Protein AF-A0A961Z8U8-F1 (afdb_monomer)

Structure (mmCIF, N/CA/C/O backbone):
data_AF-A0A961Z8U8-F1
#
_entry.id   AF-A0A961Z8U8-F1
#
loop_
_atom_site.group_PDB
_atom_site.id
_atom_site.type_symbol
_atom_site.label_atom_id
_atom_site.label_alt_id
_atom_site.label_comp_id
_atom_site.label_asym_id
_atom_site.label_entity_id
_atom_site.label_seq_id
_atom_site.pdbx_PDB_ins_code
_atom_site.Cartn_x
_atom_site.Cartn_y
_atom_site.Cartn_z
_atom_site.occupancy
_atom_site.B_iso_or_equiv
_atom_site.auth_seq_id
_atom_site.auth_comp_id
_atom_site.auth_asym_id
_atom_site.auth_atom_id
_atom_site.pdbx_PDB_model_num
ATOM 1 N N . GLY A 1 1 ? 14.915 0.776 -46.693 1.00 49.41 1 GLY A N 1
ATOM 2 C CA . GLY A 1 1 ? 16.127 1.047 -47.461 1.00 49.41 1 GLY A CA 1
ATOM 3 C C . GLY A 1 1 ? 16.453 -0.151 -48.310 1.00 49.41 1 GLY A C 1
ATOM 4 O O . GLY A 1 1 ? 15.765 -1.169 -48.235 1.00 49.41 1 GLY A O 1
ATOM 5 N N . ASP A 1 2 ? 17.512 -0.024 -49.093 1.00 59.28 2 ASP A N 1
ATOM 6 C CA . ASP A 1 2 ? 18.423 -1.140 -49.321 1.00 59.28 2 ASP A CA 1
ATOM 7 C C . ASP A 1 2 ? 18.837 -1.761 -47.971 1.00 59.28 2 ASP A C 1
ATOM 9 O O . ASP A 1 2 ? 18.683 -1.175 -46.903 1.00 59.28 2 ASP A O 1
ATOM 13 N N . THR A 1 3 ? 19.252 -3.021 -47.973 1.00 67.00 3 THR A N 1
ATOM 14 C CA . THR A 1 3 ? 19.493 -3.800 -46.744 1.00 67.00 3 THR A CA 1
ATOM 15 C C . THR A 1 3 ? 20.799 -3.420 -46.032 1.00 67.00 3 THR A C 1
ATOM 17 O O . THR A 1 3 ? 21.372 -4.261 -45.342 1.00 67.00 3 THR A O 1
ATOM 20 N N . SER A 1 4 ? 21.332 -2.221 -46.274 1.00 77.81 4 SER A N 1
ATOM 21 C CA . SER A 1 4 ? 22.600 -1.749 -45.710 1.00 77.81 4 SER A CA 1
ATOM 22 C C . SER A 1 4 ? 22.447 -1.205 -44.286 1.00 77.81 4 SER A C 1
ATOM 24 O O . SER A 1 4 ? 23.427 -1.165 -43.543 1.00 77.81 4 SER A O 1
ATOM 26 N N . GLU A 1 5 ? 21.219 -0.856 -43.891 1.00 87.75 5 GLU A N 1
ATOM 27 C CA . GLU A 1 5 ? 20.864 -0.350 -42.567 1.00 87.75 5 GLU A CA 1
ATOM 28 C C . GLU A 1 5 ? 20.470 -1.491 -41.616 1.00 87.75 5 GLU A C 1
ATOM 30 O O . GLU A 1 5 ? 19.569 -2.281 -41.903 1.00 87.75 5 GLU A O 1
ATOM 35 N N . GLU A 1 6 ? 21.096 -1.542 -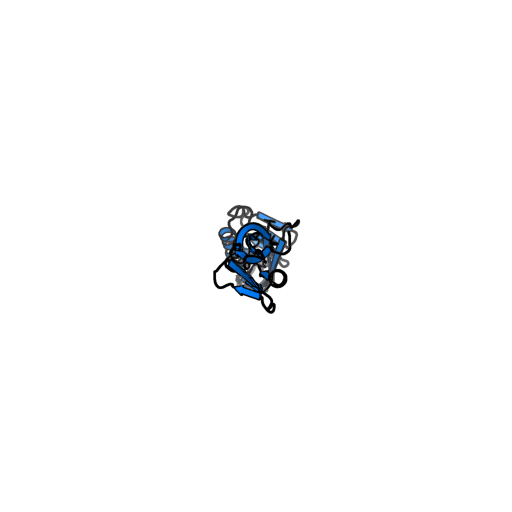40.443 1.00 91.00 6 GLU A N 1
ATOM 36 C CA . GLU A 1 6 ? 20.742 -2.482 -39.379 1.00 91.00 6 GLU A CA 1
ATOM 37 C C . GLU A 1 6 ? 20.742 -1.814 -38.000 1.00 91.00 6 GLU A C 1
ATOM 39 O O . GLU A 1 6 ? 21.597 -0.983 -37.669 1.00 91.00 6 GLU A O 1
ATOM 44 N N . ILE A 1 7 ? 19.797 -2.206 -37.144 1.00 94.75 7 ILE A N 1
ATOM 45 C CA . ILE A 1 7 ? 19.870 -1.868 -35.719 1.00 94.75 7 ILE A CA 1
ATOM 46 C C . ILE A 1 7 ? 21.024 -2.650 -35.088 1.00 94.75 7 ILE A C 1
ATOM 48 O O . ILE A 1 7 ? 21.071 -3.876 -35.164 1.00 94.75 7 ILE A O 1
ATOM 52 N N . THR A 1 8 ? 21.921 -1.940 -34.404 1.00 95.81 8 THR A N 1
ATOM 53 C CA . THR A 1 8 ? 23.092 -2.529 -33.726 1.00 95.81 8 THR A CA 1
ATOM 54 C C . THR A 1 8 ? 23.012 -2.438 -32.204 1.00 95.81 8 THR A C 1
ATOM 56 O O . THR A 1 8 ? 23.608 -3.256 -31.502 1.00 95.81 8 THR A O 1
ATOM 59 N N . GLN A 1 9 ? 22.249 -1.475 -31.676 1.00 97.81 9 GLN A N 1
ATOM 60 C CA . GLN A 1 9 ? 22.045 -1.297 -30.240 1.00 97.81 9 GLN A CA 1
ATOM 61 C C . GLN A 1 9 ? 20.672 -0.688 -29.948 1.00 97.81 9 GLN A C 1
ATOM 63 O O . GLN A 1 9 ? 20.218 0.212 -30.653 1.00 97.81 9 GLN A O 1
ATOM 68 N N . VAL A 1 10 ? 20.052 -1.130 -28.856 1.00 98.50 10 VAL A N 1
ATOM 69 C CA . VAL A 1 10 ? 18.935 -0.434 -28.212 1.00 98.50 10 VAL A CA 1
ATOM 70 C C . VAL A 1 10 ? 19.288 -0.199 -26.751 1.00 98.50 10 VAL A C 1
ATOM 72 O O . VAL A 1 10 ? 19.568 -1.141 -26.016 1.00 98.50 10 VAL A O 1
ATOM 75 N N . ARG A 1 11 ? 19.280 1.060 -26.323 1.00 98.38 11 ARG A N 1
ATOM 76 C CA . ARG A 1 11 ? 19.472 1.461 -24.931 1.00 98.38 11 ARG A CA 1
ATOM 77 C C . ARG A 1 11 ? 18.151 1.959 -24.360 1.00 98.38 11 ARG A C 1
ATOM 79 O O . ARG A 1 11 ? 17.545 2.869 -24.916 1.00 98.38 11 ARG A O 1
ATOM 86 N N . ILE A 1 12 ? 17.728 1.368 -23.252 1.00 98.31 12 ILE A N 1
ATOM 87 C CA . ILE A 1 12 ? 16.523 1.723 -22.506 1.00 98.31 12 ILE A CA 1
ATOM 88 C C . ILE A 1 12 ? 16.968 2.388 -21.207 1.00 98.31 12 ILE A C 1
ATOM 90 O O . ILE A 1 12 ? 17.790 1.827 -20.491 1.00 98.31 12 ILE A O 1
ATOM 94 N N . THR A 1 13 ? 16.453 3.573 -20.904 1.00 98.00 13 THR A N 1
ATOM 95 C CA . THR A 1 13 ? 16.767 4.358 -19.698 1.00 98.00 13 THR A CA 1
ATOM 96 C C . THR A 1 13 ? 15.492 4.755 -18.964 1.00 98.00 13 THR A C 1
ATOM 98 O O . THR A 1 13 ? 14.413 4.705 -19.547 1.00 98.00 13 THR A O 1
ATOM 101 N N . GLY A 1 14 ? 15.610 5.230 -17.723 1.00 96.56 14 GLY A N 1
ATOM 102 C CA . GLY A 1 14 ? 14.455 5.682 -16.934 1.00 96.56 14 GLY A CA 1
ATOM 103 C C . GLY A 1 14 ? 13.759 4.549 -16.182 1.00 96.56 14 GLY A C 1
ATOM 104 O O . GLY A 1 14 ? 12.615 4.696 -15.771 1.00 96.56 14 GLY A O 1
ATOM 105 N N . ILE A 1 15 ? 14.446 3.418 -15.998 1.00 96.81 15 ILE A N 1
ATOM 106 C CA . ILE A 1 15 ? 13.963 2.331 -15.145 1.00 96.81 15 ILE A CA 1
ATOM 107 C C . ILE A 1 15 ? 14.081 2.801 -13.686 1.00 96.81 15 ILE A C 1
ATOM 109 O O . ILE A 1 15 ? 15.184 3.176 -13.272 1.00 96.81 15 ILE A O 1
ATOM 113 N N . PRO A 1 16 ? 12.985 2.819 -12.908 1.00 95.19 16 PRO A N 1
ATOM 114 C CA . PRO A 1 16 ? 13.005 3.337 -11.548 1.00 95.19 16 PRO A CA 1
ATOM 115 C C . PRO A 1 16 ? 13.793 2.417 -10.611 1.00 95.19 16 PRO A C 1
ATOM 117 O O . PRO A 1 16 ? 13.887 1.205 -10.816 1.00 95.19 16 PRO A O 1
ATOM 120 N N . ALA A 1 17 ? 14.362 2.998 -9.555 1.00 93.69 17 ALA A N 1
ATOM 121 C CA . ALA A 1 17 ? 14.999 2.219 -8.500 1.00 93.69 17 ALA A CA 1
ATOM 122 C C . ALA A 1 17 ? 13.965 1.304 -7.819 1.00 93.69 17 ALA A C 1
ATOM 124 O O . ALA A 1 17 ? 12.827 1.708 -7.607 1.00 93.69 17 ALA A O 1
ATOM 125 N N . GLY A 1 18 ? 14.357 0.070 -7.492 1.00 91.88 18 GLY A N 1
ATOM 126 C CA . GLY A 1 18 ? 13.455 -0.930 -6.905 1.00 91.88 18 GLY A CA 1
ATOM 127 C C . GLY A 1 18 ? 12.621 -1.719 -7.921 1.00 91.88 18 GLY A C 1
ATOM 128 O O . GLY A 1 18 ? 12.108 -2.777 -7.563 1.00 91.88 18 GLY A O 1
ATOM 129 N N . ALA A 1 19 ? 12.542 -1.288 -9.187 1.00 94.75 19 ALA A N 1
ATOM 130 C CA . ALA A 1 19 ? 11.964 -2.122 -10.237 1.00 94.75 19 ALA A CA 1
ATOM 131 C C . ALA A 1 19 ? 12.845 -3.344 -10.511 1.00 94.75 19 ALA A C 1
ATOM 133 O O . ALA A 1 19 ? 14.075 -3.259 -10.554 1.00 94.75 19 ALA A O 1
ATOM 134 N N . THR A 1 20 ? 12.198 -4.481 -10.748 1.00 94.38 20 THR A N 1
ATOM 135 C CA . THR A 1 20 ? 12.887 -5.718 -11.121 1.00 94.38 20 THR A CA 1
ATOM 136 C C . THR A 1 20 ? 12.757 -5.938 -12.616 1.00 94.38 20 THR A C 1
ATOM 138 O O . THR A 1 20 ? 11.656 -5.954 -13.162 1.00 94.38 20 THR A O 1
ATOM 141 N N . ILE A 1 21 ? 13.888 -6.143 -13.282 1.00 94.62 21 ILE A N 1
ATOM 142 C CA . ILE A 1 21 ? 13.932 -6.508 -14.693 1.00 94.62 21 ILE A CA 1
ATOM 143 C C . ILE A 1 21 ? 14.198 -8.003 -14.791 1.00 94.62 21 ILE A C 1
ATOM 145 O O . ILE A 1 21 ? 15.188 -8.501 -14.255 1.00 94.62 21 ILE A O 1
ATOM 149 N N . ALA A 1 22 ? 13.348 -8.709 -15.529 1.00 94.25 22 ALA A N 1
ATOM 150 C CA . ALA A 1 22 ? 13.675 -10.039 -16.015 1.00 94.25 22 ALA A CA 1
ATOM 151 C C . ALA A 1 22 ? 13.916 -9.984 -17.522 1.00 94.25 22 ALA A C 1
ATOM 153 O O . ALA A 1 22 ? 13.266 -9.242 -18.257 1.00 94.25 22 ALA A O 1
ATOM 154 N N . ALA A 1 23 ? 14.894 -10.765 -17.962 1.00 94.19 23 ALA A N 1
ATOM 155 C CA . ALA A 1 23 ? 15.298 -10.861 -19.349 1.00 94.19 23 ALA A CA 1
ATOM 156 C C . ALA A 1 23 ? 15.530 -12.331 -19.696 1.00 94.19 23 ALA A C 1
ATOM 158 O O . ALA A 1 23 ? 16.162 -13.071 -18.937 1.00 94.19 23 ALA A O 1
ATOM 159 N N . GLY A 1 24 ? 15.023 -12.759 -20.846 1.00 91.75 24 GLY A N 1
ATOM 160 C CA . GLY A 1 24 ? 15.292 -14.088 -21.376 1.00 91.75 24 GLY A CA 1
ATOM 161 C C . GLY A 1 24 ? 16.701 -14.187 -21.956 1.00 91.75 24 GLY A C 1
ATOM 162 O O . GLY A 1 24 ? 17.328 -13.196 -22.328 1.00 91.75 24 GLY A O 1
ATOM 163 N N . THR A 1 25 ? 17.206 -15.414 -22.073 1.00 94.38 25 THR A N 1
ATOM 164 C CA . THR A 1 25 ? 18.447 -15.668 -22.814 1.00 94.38 25 THR A CA 1
ATOM 165 C C . THR A 1 25 ? 18.121 -15.874 -24.288 1.00 94.38 25 THR A C 1
ATOM 167 O O . THR A 1 25 ? 17.423 -16.822 -24.643 1.00 94.38 25 THR A O 1
ATOM 170 N N . VAL A 1 26 ? 18.657 -15.013 -25.153 1.00 97.50 26 VAL A N 1
ATOM 171 C CA . VAL A 1 26 ? 18.556 -15.149 -26.612 1.00 97.50 26 VAL A CA 1
ATOM 172 C C . VAL A 1 26 ? 19.962 -15.374 -27.179 1.00 97.50 26 VAL A C 1
ATOM 174 O O . VAL A 1 26 ? 20.826 -14.514 -26.995 1.00 97.50 26 VAL A O 1
ATOM 177 N N . PRO A 1 27 ? 20.236 -16.509 -27.852 1.00 97.62 27 PRO A N 1
ATOM 178 C CA . PRO A 1 27 ? 21.544 -16.768 -28.449 1.00 97.62 27 PRO A CA 1
ATOM 179 C C . PRO A 1 27 ? 21.999 -15.636 -29.376 1.00 97.62 27 PRO A C 1
ATOM 181 O O . PRO A 1 27 ? 21.262 -15.201 -30.258 1.00 97.62 27 PRO A O 1
ATOM 184 N N . GLY A 1 28 ? 23.230 -15.162 -29.173 1.00 96.44 28 GLY A N 1
ATOM 185 C CA . GLY A 1 28 ? 23.807 -14.070 -29.958 1.00 96.44 28 GLY A CA 1
ATOM 186 C C . GLY A 1 28 ? 23.317 -12.669 -29.578 1.00 96.44 28 GLY A C 1
ATOM 187 O O . GLY A 1 28 ? 23.710 -11.720 -30.255 1.00 96.44 28 GLY A O 1
ATOM 188 N N . ALA A 1 29 ? 22.484 -12.525 -28.541 1.00 97.81 29 ALA A N 1
ATOM 189 C CA . ALA A 1 29 ? 22.163 -11.244 -27.917 1.00 97.81 29 ALA A CA 1
ATOM 190 C C . ALA A 1 29 ? 23.023 -11.020 -26.666 1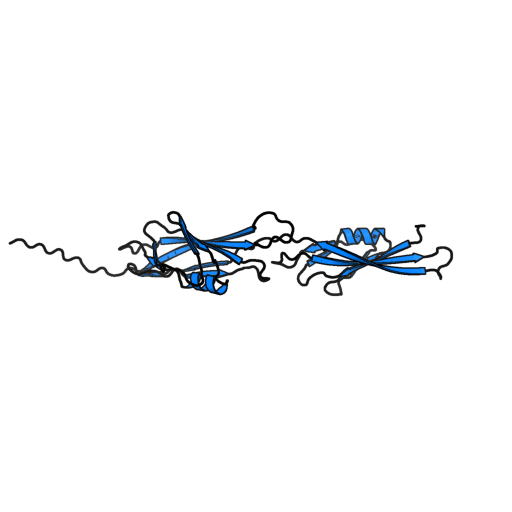.00 97.81 29 ALA A C 1
ATOM 192 O O . ALA A 1 29 ? 23.438 -11.964 -25.996 1.00 97.81 29 ALA A O 1
ATOM 193 N N . THR A 1 30 ? 23.261 -9.758 -26.326 1.00 98.00 30 THR A N 1
ATOM 194 C CA . THR A 1 30 ? 23.810 -9.334 -25.035 1.00 98.00 30 THR A CA 1
ATOM 195 C C . THR A 1 30 ? 22.875 -8.294 -24.441 1.00 98.00 30 THR A C 1
ATOM 197 O O . THR A 1 30 ? 22.580 -7.290 -25.087 1.00 98.00 30 THR A O 1
ATOM 200 N N . ILE A 1 31 ? 22.410 -8.549 -23.219 1.00 97.56 31 ILE A N 1
ATOM 201 C CA . ILE A 1 31 ? 21.567 -7.644 -22.435 1.00 97.56 31 ILE A CA 1
ATOM 202 C C . ILE A 1 31 ? 22.403 -7.200 -21.237 1.00 97.56 31 ILE A C 1
ATOM 204 O O . ILE A 1 31 ? 22.614 -7.967 -20.300 1.00 97.56 31 ILE A O 1
ATOM 208 N N . ASP A 1 32 ? 22.920 -5.979 -21.300 1.00 96.75 32 ASP A N 1
ATOM 209 C CA . ASP A 1 32 ? 23.752 -5.383 -20.261 1.00 96.75 32 ASP A CA 1
ATOM 210 C C . ASP A 1 32 ? 22.899 -4.518 -19.324 1.00 96.75 32 ASP A C 1
ATOM 212 O O . ASP A 1 32 ? 22.256 -3.563 -19.761 1.00 96.75 32 ASP A O 1
ATOM 216 N N . GLN A 1 33 ? 22.910 -4.869 -18.039 1.00 94.94 33 GLN A N 1
ATOM 217 C CA . GLN A 1 33 ? 22.205 -4.182 -16.949 1.00 94.94 33 GLN A CA 1
ATOM 218 C C . GLN A 1 33 ? 23.188 -3.638 -15.895 1.00 94.94 33 GLN A C 1
ATOM 220 O O . GLN A 1 33 ? 22.820 -3.405 -14.747 1.00 94.94 33 GLN A O 1
ATOM 225 N N . SER A 1 34 ? 24.469 -3.488 -16.252 1.00 94.75 34 SER A N 1
ATOM 226 C CA . SER A 1 34 ? 25.528 -3.052 -15.331 1.00 94.75 34 SER A CA 1
ATOM 227 C C . SER A 1 34 ? 25.389 -1.597 -14.872 1.00 94.75 34 SER A C 1
ATOM 229 O O . SER A 1 34 ? 25.958 -1.219 -13.847 1.00 94.75 34 SER A O 1
ATOM 231 N N . VAL A 1 35 ? 24.626 -0.784 -15.607 1.00 95.94 35 VAL A N 1
ATOM 232 C CA . VAL A 1 35 ? 24.335 0.613 -15.271 1.00 95.94 35 VAL A CA 1
ATOM 233 C C . VAL A 1 35 ? 22.948 0.695 -14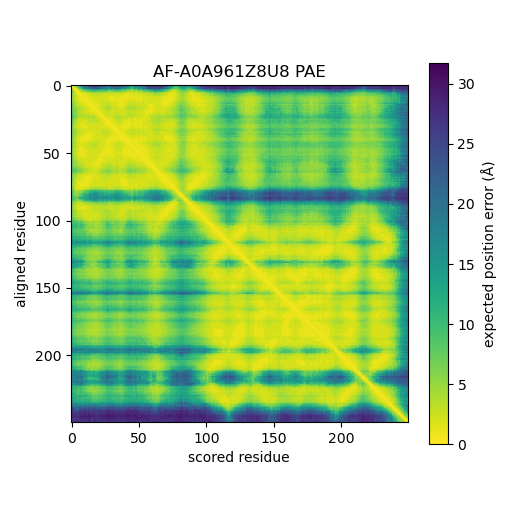.618 1.00 95.94 35 VAL A C 1
ATOM 235 O O . VAL A 1 35 ? 21.957 0.395 -15.284 1.00 95.94 35 VAL A O 1
ATOM 238 N N . PRO A 1 36 ? 22.836 1.128 -13.347 1.00 94.25 36 PRO A N 1
ATOM 239 C CA . PRO A 1 36 ? 21.543 1.284 -12.684 1.00 94.25 36 PRO A CA 1
ATOM 240 C C . PRO A 1 36 ? 20.581 2.181 -13.472 1.00 94.25 36 PRO A C 1
ATOM 242 O O . PRO A 1 36 ? 20.968 3.241 -13.964 1.00 94.25 36 PRO A O 1
ATOM 245 N N . GLY A 1 37 ? 19.320 1.760 -13.581 1.00 95.44 37 GLY A N 1
ATOM 246 C CA . GLY A 1 37 ? 18.278 2.498 -14.303 1.00 95.44 37 GLY A CA 1
ATOM 247 C C . GLY A 1 37 ? 18.358 2.402 -15.834 1.00 95.44 37 GLY A C 1
ATOM 248 O O . GLY A 1 37 ? 17.603 3.094 -16.528 1.00 95.44 37 GLY A O 1
ATOM 249 N N . GLN A 1 38 ? 19.254 1.561 -16.365 1.00 96.94 38 GLN A N 1
ATOM 250 C CA . GLN A 1 38 ? 19.483 1.398 -17.796 1.00 96.94 38 GLN A CA 1
ATOM 251 C C . GLN A 1 38 ? 19.655 -0.074 -18.200 1.00 96.94 38 GLN A C 1
ATOM 253 O O . GLN A 1 38 ? 20.282 -0.867 -17.506 1.00 96.94 38 GLN A O 1
ATOM 258 N N . ILE A 1 39 ? 19.160 -0.409 -19.392 1.00 97.69 39 ILE A N 1
ATOM 259 C CA . ILE A 1 39 ? 19.455 -1.661 -20.094 1.00 97.69 39 ILE A CA 1
ATOM 260 C C . ILE A 1 39 ? 20.060 -1.316 -21.451 1.00 97.69 39 ILE A C 1
ATOM 262 O O . ILE A 1 39 ? 19.534 -0.469 -22.172 1.00 97.69 39 ILE A O 1
ATOM 266 N N . THR A 1 40 ? 21.137 -1.994 -21.837 1.00 98.06 40 THR A N 1
ATOM 267 C CA . THR A 1 40 ? 21.694 -1.911 -23.191 1.00 98.06 40 THR A CA 1
ATOM 268 C C . THR A 1 40 ? 21.600 -3.274 -23.862 1.00 98.06 40 THR A C 1
ATOM 270 O O . THR A 1 40 ? 22.208 -4.238 -23.409 1.00 98.06 40 THR A O 1
ATOM 273 N N . VAL A 1 41 ? 20.848 -3.360 -24.955 1.00 98.31 41 VAL A N 1
ATOM 274 C CA . VAL A 1 41 ? 20.694 -4.572 -25.762 1.00 98.31 41 VAL A CA 1
ATOM 275 C C . VAL A 1 41 ? 21.508 -4.430 -27.040 1.00 98.31 41 VAL A C 1
ATOM 277 O O . VAL A 1 41 ? 21.335 -3.478 -27.800 1.00 98.31 41 VAL A O 1
ATOM 280 N N . THR A 1 42 ? 22.386 -5.393 -27.288 1.00 98.12 42 THR A N 1
ATOM 281 C CA . THR A 1 42 ? 23.124 -5.556 -28.548 1.00 98.12 42 THR A CA 1
ATOM 282 C C . THR A 1 42 ? 22.961 -6.989 -29.043 1.00 98.12 42 THR A C 1
ATOM 284 O O . THR A 1 42 ? 22.518 -7.869 -28.301 1.00 98.12 42 THR A O 1
ATOM 287 N N . GLY A 1 43 ? 23.284 -7.251 -30.305 1.00 96.69 43 GLY A N 1
ATOM 288 C CA . GLY A 1 43 ? 23.186 -8.598 -30.847 1.00 96.69 43 GLY A CA 1
ATOM 289 C C . GLY A 1 43 ? 23.881 -8.756 -32.187 1.00 96.69 43 GLY A C 1
ATOM 290 O O . GLY A 1 43 ? 24.294 -7.785 -32.811 1.00 96.69 43 GLY A O 1
ATOM 291 N N . THR A 1 44 ? 24.003 -10.006 -32.622 1.00 96.00 44 THR A N 1
ATOM 292 C CA . THR A 1 44 ? 24.635 -10.379 -33.901 1.00 96.00 44 THR A CA 1
ATOM 293 C C . THR A 1 44 ? 23.824 -9.982 -35.139 1.00 96.00 44 THR A C 1
ATOM 295 O O . THR A 1 44 ? 24.362 -10.001 -36.240 1.00 96.00 44 THR A O 1
ATOM 298 N N . SER A 1 45 ? 22.542 -9.643 -34.974 1.00 94.12 45 SER A N 1
ATOM 299 C CA . SER A 1 45 ? 21.671 -9.083 -36.014 1.00 94.12 45 SER A CA 1
ATOM 300 C C . SER A 1 45 ? 20.501 -8.321 -35.386 1.00 94.12 45 SER A C 1
ATOM 302 O O . SER A 1 45 ? 20.154 -8.549 -34.221 1.00 94.12 45 SER A O 1
ATOM 304 N N . GLU A 1 46 ? 19.823 -7.485 -36.175 1.00 94.50 46 GLU A N 1
ATOM 305 C CA . GLU A 1 46 ? 18.610 -6.783 -35.739 1.00 94.50 46 GLU A CA 1
ATOM 306 C C . GLU A 1 46 ? 17.517 -7.745 -35.238 1.00 94.50 46 GLU A C 1
ATOM 308 O O . GLU A 1 46 ? 16.883 -7.493 -34.212 1.00 94.50 46 GLU A O 1
ATOM 313 N N . ALA A 1 47 ? 17.311 -8.878 -35.917 1.00 95.56 47 ALA A N 1
ATOM 314 C CA . ALA A 1 47 ? 16.309 -9.868 -35.516 1.00 95.56 47 ALA A CA 1
ATOM 315 C C . ALA A 1 47 ? 16.597 -10.453 -34.121 1.00 95.56 47 ALA A C 1
ATOM 317 O O . ALA A 1 47 ? 15.674 -10.693 -33.336 1.00 95.56 47 ALA A O 1
ATOM 318 N N . VAL A 1 48 ? 17.877 -10.635 -33.788 1.00 97.44 48 VAL A N 1
ATOM 319 C CA . VAL A 1 48 ? 18.319 -11.101 -32.468 1.00 97.44 48 VAL A CA 1
ATOM 320 C C . VAL A 1 48 ? 18.091 -10.027 -31.401 1.00 97.44 48 VAL A C 1
ATOM 322 O O . VAL A 1 48 ? 17.582 -10.347 -30.328 1.00 97.44 48 VAL A O 1
ATOM 325 N N . ILE A 1 49 ? 18.369 -8.754 -31.704 1.00 97.44 49 ILE A N 1
ATOM 326 C CA . ILE A 1 49 ? 18.082 -7.628 -30.796 1.00 97.44 49 ILE A CA 1
ATOM 327 C C . ILE A 1 49 ? 16.580 -7.534 -30.510 1.00 97.44 49 ILE A C 1
ATOM 329 O O . ILE A 1 49 ? 16.179 -7.454 -29.352 1.00 97.44 49 ILE A O 1
ATOM 333 N N . ARG A 1 50 ? 15.732 -7.610 -31.543 1.00 96.25 50 ARG A N 1
ATOM 334 C CA . ARG A 1 50 ? 14.266 -7.594 -31.387 1.00 96.25 50 ARG A CA 1
ATOM 335 C C . ARG A 1 50 ? 13.768 -8.768 -30.552 1.00 96.25 50 ARG A C 1
ATOM 337 O O . ARG A 1 50 ? 12.935 -8.584 -29.671 1.00 96.25 50 ARG A O 1
ATOM 344 N N . SER A 1 51 ? 14.312 -9.958 -30.795 1.00 97.62 51 SER A N 1
ATOM 345 C CA . SER A 1 51 ? 13.971 -11.148 -30.013 1.00 97.62 51 SER A CA 1
ATOM 346 C C . SER A 1 51 ? 14.350 -10.975 -28.543 1.00 97.62 51 SER A C 1
ATOM 348 O O . SER A 1 51 ? 13.551 -11.314 -27.682 1.00 97.62 51 SER A O 1
ATOM 350 N N . ALA A 1 52 ? 15.517 -10.393 -28.248 1.00 97.75 52 ALA A N 1
ATOM 351 C CA . ALA A 1 52 ? 15.942 -10.094 -26.882 1.00 97.75 52 ALA A CA 1
ATOM 352 C C . ALA A 1 52 ? 15.032 -9.064 -26.196 1.00 97.75 52 ALA A C 1
ATOM 354 O O . ALA A 1 52 ? 14.595 -9.300 -25.071 1.00 97.75 52 ALA A O 1
ATOM 355 N N . LEU A 1 53 ? 14.675 -7.973 -26.884 1.00 96.62 53 LEU A N 1
ATOM 356 C CA . LEU A 1 53 ? 13.744 -6.960 -26.367 1.00 96.62 53 LEU A CA 1
ATOM 357 C C . LEU A 1 53 ? 12.373 -7.555 -26.016 1.00 96.62 53 LEU A C 1
ATOM 359 O O . LEU A 1 53 ? 11.814 -7.210 -24.982 1.00 96.62 53 LEU A O 1
ATOM 363 N N . ASN A 1 54 ? 11.870 -8.503 -26.814 1.00 96.69 54 ASN A N 1
ATOM 364 C CA . ASN A 1 54 ? 10.600 -9.191 -26.550 1.00 96.69 54 ASN A CA 1
ATOM 365 C C . ASN A 1 54 ? 10.623 -10.090 -25.303 1.00 96.69 54 ASN A C 1
ATOM 367 O O . ASN A 1 54 ? 9.569 -10.531 -24.854 1.00 96.69 54 ASN A O 1
ATOM 371 N N . THR A 1 55 ? 11.804 -10.395 -24.759 1.00 96.88 55 THR A N 1
ATOM 372 C CA . THR A 1 55 ? 11.927 -11.157 -23.508 1.00 96.88 55 THR A CA 1
ATOM 373 C C . THR A 1 55 ? 11.999 -10.278 -22.265 1.00 96.88 55 THR A C 1
ATOM 375 O O . THR A 1 55 ? 12.033 -10.815 -21.160 1.00 96.88 55 THR A O 1
ATOM 378 N N . LEU A 1 56 ? 12.075 -8.954 -22.430 1.00 96.06 56 LEU A N 1
ATOM 379 C CA . LEU A 1 56 ? 12.175 -8.040 -21.303 1.00 96.06 56 LEU A CA 1
ATOM 380 C C . LEU A 1 56 ? 10.816 -7.896 -20.625 1.00 96.06 56 LEU A C 1
ATOM 382 O O . LEU A 1 56 ? 9.822 -7.536 -21.253 1.00 96.06 56 LEU A O 1
ATOM 386 N N . THR A 1 57 ? 10.804 -8.111 -19.317 1.00 94.81 57 THR A N 1
ATOM 387 C CA . THR A 1 57 ? 9.683 -7.765 -18.447 1.00 94.81 57 THR A CA 1
ATOM 388 C C . THR A 1 57 ? 10.185 -6.869 -17.332 1.00 94.81 57 THR A C 1
ATOM 390 O O . THR A 1 57 ? 11.259 -7.113 -16.777 1.00 94.81 57 THR A O 1
ATOM 393 N N . ILE A 1 58 ? 9.388 -5.871 -16.976 1.00 94.50 58 ILE A N 1
ATOM 394 C CA . ILE A 1 58 ? 9.628 -5.005 -15.829 1.00 94.50 58 ILE A CA 1
ATOM 395 C C . ILE A 1 58 ? 8.508 -5.214 -14.820 1.00 94.50 58 ILE A C 1
ATOM 397 O O . ILE A 1 58 ? 7.330 -5.182 -15.168 1.00 94.50 58 ILE A O 1
ATOM 401 N N . VAL A 1 59 ? 8.895 -5.446 -13.574 1.00 93.69 59 VAL A N 1
ATOM 402 C CA . VAL A 1 59 ? 8.007 -5.372 -12.419 1.00 93.69 59 VAL A CA 1
ATOM 403 C C . VAL A 1 59 ? 8.269 -4.015 -11.766 1.00 93.69 59 VAL A C 1
ATOM 405 O O . VAL A 1 59 ? 9.433 -3.748 -11.440 1.00 93.69 59 VAL A O 1
ATOM 408 N N . PRO A 1 60 ? 7.252 -3.144 -11.625 1.00 91.81 60 PRO A N 1
ATOM 409 C CA . PRO A 1 60 ? 7.389 -1.863 -10.936 1.00 91.81 60 PRO A CA 1
ATOM 410 C C . PRO A 1 60 ? 7.936 -2.017 -9.508 1.00 91.81 60 PRO A C 1
ATOM 412 O O . PRO A 1 60 ? 7.911 -3.124 -8.957 1.00 91.81 60 PRO A O 1
ATOM 415 N N . PRO A 1 61 ? 8.445 -0.933 -8.897 1.00 90.44 61 PRO A N 1
ATOM 416 C CA . PRO A 1 61 ? 8.783 -0.939 -7.480 1.00 90.44 61 PRO A CA 1
ATOM 417 C C . PRO A 1 61 ? 7.580 -1.384 -6.640 1.00 90.44 61 PRO A C 1
ATOM 419 O O . PRO A 1 61 ? 6.434 -1.089 -6.977 1.00 90.44 61 PRO A O 1
ATOM 422 N N . GLN A 1 62 ? 7.846 -2.109 -5.555 1.00 88.19 62 GLN A N 1
ATOM 423 C CA . GLN A 1 62 ? 6.797 -2.521 -4.627 1.00 88.19 62 GLN A CA 1
ATOM 424 C C . GLN A 1 62 ? 6.064 -1.286 -4.081 1.00 88.19 62 GLN A C 1
ATOM 426 O O . GLN A 1 62 ? 6.715 -0.276 -3.819 1.00 88.19 62 GLN A O 1
ATOM 431 N N . HIS A 1 63 ? 4.748 -1.407 -3.895 1.00 85.50 63 HIS A N 1
ATOM 432 C CA . HIS A 1 63 ? 3.865 -0.356 -3.373 1.00 85.50 63 HIS A CA 1
ATOM 433 C C . HIS A 1 63 ? 3.675 0.857 -4.291 1.00 85.50 63 HIS A C 1
ATOM 435 O O . HIS A 1 63 ? 3.035 1.810 -3.888 1.00 85.50 63 HIS A O 1
ATOM 441 N N . SER A 1 64 ? 4.208 0.830 -5.521 1.00 85.94 64 SER A N 1
ATOM 442 C CA . SER A 1 64 ? 4.144 1.986 -6.411 1.00 85.94 64 SER A CA 1
ATOM 443 C C . SER A 1 64 ? 3.162 1.827 -7.558 1.00 85.94 64 SER A C 1
ATOM 445 O O . SER A 1 64 ? 3.243 0.877 -8.341 1.00 85.94 64 SER A O 1
ATOM 447 N N . ASP A 1 65 ? 2.304 2.831 -7.707 1.00 86.44 65 ASP A N 1
ATOM 448 C CA . ASP A 1 65 ? 1.355 3.007 -8.806 1.00 86.44 65 ASP A CA 1
ATOM 449 C C . ASP A 1 65 ? 1.822 4.023 -9.859 1.00 86.44 65 ASP A C 1
ATOM 451 O O . ASP A 1 65 ? 1.087 4.383 -10.782 1.00 86.44 65 ASP A O 1
ATOM 455 N N . THR A 1 66 ? 3.053 4.518 -9.732 1.00 87.50 66 THR A N 1
ATOM 456 C CA . THR A 1 66 ? 3.566 5.545 -10.636 1.00 87.50 66 THR A CA 1
ATOM 457 C C . THR A 1 66 ? 3.902 4.952 -12.005 1.00 87.50 66 THR A C 1
ATOM 459 O O . THR A 1 66 ? 4.752 4.067 -12.135 1.00 87.50 66 THR A O 1
ATOM 462 N N . ASP A 1 67 ? 3.289 5.510 -13.052 1.00 91.06 67 ASP A N 1
ATOM 463 C CA . ASP A 1 67 ? 3.597 5.185 -14.445 1.00 91.06 67 ASP A CA 1
ATOM 464 C C . ASP A 1 67 ? 5.093 5.342 -14.761 1.00 91.06 67 ASP A C 1
ATOM 466 O O . ASP A 1 67 ? 5.737 6.350 -14.451 1.00 91.06 67 ASP A O 1
ATOM 470 N N . ILE A 1 68 ? 5.652 4.361 -15.469 1.00 92.88 68 ILE A N 1
ATOM 471 C CA . ILE A 1 68 ? 7.077 4.324 -15.798 1.00 92.88 68 ILE A CA 1
ATOM 472 C C . ILE A 1 68 ? 7.284 4.896 -17.197 1.00 92.88 68 ILE A C 1
ATOM 474 O O . ILE A 1 68 ? 6.860 4.314 -18.194 1.00 92.88 68 ILE A O 1
ATOM 478 N N . THR A 1 69 ? 7.996 6.018 -17.297 1.00 95.88 69 THR A N 1
ATOM 479 C CA . THR A 1 69 ? 8.393 6.589 -18.592 1.00 95.88 69 THR A CA 1
ATOM 480 C C . THR A 1 69 ? 9.814 6.170 -18.948 1.00 95.88 69 THR A C 1
ATOM 482 O O . THR A 1 69 ? 10.788 6.667 -18.385 1.00 95.88 69 THR A O 1
ATOM 485 N N . LEU A 1 70 ? 9.935 5.280 -19.929 1.00 97.50 70 LEU A N 1
ATOM 486 C CA . LEU A 1 70 ? 11.209 4.812 -20.456 1.00 97.50 70 LEU A CA 1
ATOM 487 C C . LEU A 1 70 ? 11.690 5.706 -21.601 1.00 97.50 70 LEU A C 1
ATOM 489 O O . LEU A 1 70 ? 10.931 6.044 -22.510 1.00 97.50 70 LEU A O 1
ATOM 493 N N . GLY A 1 71 ? 12.978 6.033 -21.596 1.00 98.12 71 GLY A N 1
ATOM 494 C CA . GLY A 1 71 ? 13.685 6.553 -22.765 1.00 98.12 71 GLY A CA 1
ATOM 495 C C . GLY A 1 71 ? 14.236 5.399 -23.596 1.00 98.12 71 GLY A C 1
ATOM 496 O O . GLY A 1 71 ? 14.833 4.480 -23.044 1.00 98.12 71 GLY A O 1
ATOM 497 N N . VAL 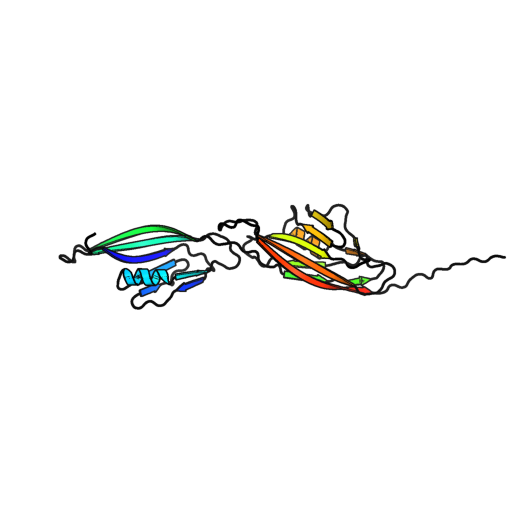A 1 72 ? 14.056 5.439 -24.914 1.00 98.25 72 VAL A N 1
ATOM 498 C CA . VAL A 1 72 ? 14.540 4.414 -25.847 1.00 98.25 72 VAL A CA 1
ATOM 499 C C . VAL A 1 72 ? 15.458 5.072 -26.867 1.00 98.25 72 VAL A C 1
ATOM 501 O O . VAL A 1 72 ? 15.022 5.919 -27.641 1.00 98.25 72 VAL A O 1
ATOM 504 N N . ALA A 1 73 ? 16.725 4.676 -26.883 1.00 98.25 73 ALA A N 1
ATOM 505 C CA . ALA A 1 73 ? 17.725 5.121 -27.842 1.00 98.25 73 ALA A CA 1
ATOM 506 C C . ALA A 1 73 ? 18.125 3.951 -28.751 1.00 98.25 73 ALA A C 1
ATOM 508 O O . ALA A 1 73 ? 18.698 2.967 -28.286 1.00 98.25 73 ALA A O 1
ATOM 509 N N . VAL A 1 74 ? 17.823 4.048 -30.044 1.00 97.94 74 VAL A N 1
ATOM 510 C CA . VAL A 1 74 ? 18.105 3.020 -31.055 1.00 97.94 74 VAL A CA 1
ATOM 511 C C . VAL A 1 74 ? 19.267 3.481 -31.920 1.00 97.94 74 VAL A C 1
ATOM 513 O O . VAL A 1 74 ? 19.152 4.493 -32.608 1.00 97.94 74 VAL A O 1
ATOM 516 N N . THR A 1 75 ? 20.376 2.746 -31.907 1.00 97.25 75 THR A N 1
ATOM 517 C CA . THR A 1 75 ? 21.522 3.002 -32.784 1.00 97.25 75 THR A CA 1
ATOM 518 C C . THR A 1 75 ? 21.426 2.134 -34.030 1.00 97.25 75 THR A C 1
ATOM 520 O O . THR A 1 75 ? 21.454 0.902 -33.957 1.00 97.25 75 THR A O 1
ATOM 523 N N . VAL A 1 76 ? 21.343 2.797 -35.178 1.00 95.44 76 VAL A N 1
ATOM 524 C CA . VAL A 1 76 ? 21.346 2.193 -36.511 1.00 95.44 76 VAL A CA 1
ATOM 525 C C . VAL A 1 76 ? 22.730 2.380 -37.115 1.00 95.44 76 VAL A C 1
ATOM 527 O O . VAL A 1 76 ? 23.345 3.439 -36.958 1.00 95.44 76 VAL A O 1
ATOM 530 N N . ARG A 1 77 ? 23.229 1.344 -37.780 1.00 92.56 77 ARG A N 1
ATOM 531 C CA . ARG A 1 77 ? 24.446 1.388 -38.583 1.00 92.56 77 ARG A CA 1
ATOM 532 C C . ARG A 1 77 ? 24.073 1.159 -40.037 1.00 92.56 77 ARG A C 1
ATOM 534 O O . ARG A 1 77 ? 23.376 0.198 -40.329 1.00 92.56 77 ARG A O 1
ATOM 541 N N . ASP A 1 78 ? 24.571 2.019 -40.910 1.00 89.62 78 ASP A N 1
ATOM 542 C CA . ASP A 1 78 ? 24.507 1.844 -42.355 1.00 89.62 78 ASP A CA 1
ATOM 543 C C . ASP A 1 78 ? 25.907 1.493 -42.862 1.00 89.62 78 ASP A C 1
ATOM 545 O O . ASP A 1 78 ? 26.883 2.162 -42.501 1.00 89.62 78 ASP A O 1
ATOM 549 N N . ASN A 1 79 ? 26.016 0.414 -43.633 1.00 83.75 79 ASN A N 1
ATOM 550 C CA . ASN A 1 79 ? 27.269 -0.068 -44.198 1.00 83.75 79 ASN A CA 1
ATOM 551 C C . ASN A 1 79 ? 27.135 -0.259 -45.710 1.00 83.75 79 ASN A C 1
ATOM 553 O O . ASN A 1 79 ? 26.415 -1.153 -46.157 1.00 83.75 79 ASN A O 1
ATOM 557 N N . ASP A 1 80 ? 27.891 0.517 -46.489 1.00 80.00 80 ASP A N 1
ATOM 558 C CA . ASP A 1 80 ? 28.016 0.308 -47.931 1.00 80.00 80 ASP A CA 1
ATOM 559 C C . ASP A 1 80 ? 28.758 -1.018 -48.207 1.00 80.00 80 ASP A C 1
ATOM 561 O O . ASP A 1 80 ? 29.970 -1.119 -47.969 1.00 80.00 80 ASP A O 1
ATOM 565 N N . PRO A 1 81 ? 28.081 -2.044 -48.760 1.00 72.56 81 PRO A N 1
ATOM 566 C CA . PRO A 1 81 ? 28.700 -3.343 -49.007 1.00 72.56 81 PRO A CA 1
ATOM 567 C C . PRO A 1 81 ? 29.841 -3.279 -50.034 1.00 72.56 81 PRO A C 1
ATOM 569 O O . PRO A 1 81 ? 30.644 -4.209 -50.112 1.00 72.56 81 PRO A O 1
ATOM 572 N N . ASN A 1 82 ? 29.939 -2.194 -50.809 1.00 78.25 82 ASN A N 1
ATOM 573 C CA . ASN A 1 82 ? 30.980 -1.985 -51.811 1.00 78.25 82 ASN A CA 1
ATOM 574 C C . ASN A 1 82 ? 32.128 -1.097 -51.304 1.00 78.25 8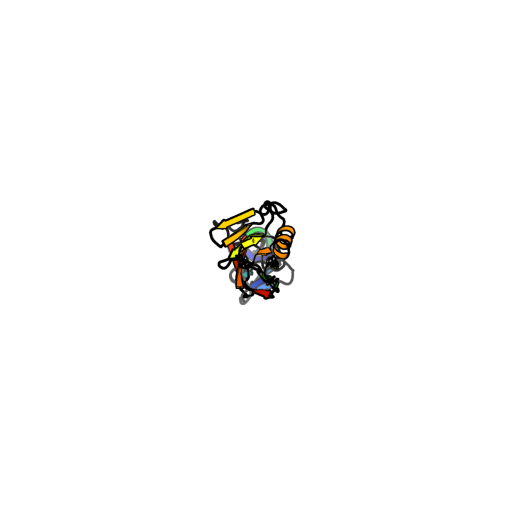2 ASN A C 1
ATOM 576 O O . ASN A 1 82 ? 33.147 -0.979 -51.990 1.00 78.25 82 ASN A O 1
ATOM 580 N N . ASN A 1 83 ? 31.995 -0.481 -50.123 1.00 75.81 83 ASN A N 1
ATOM 581 C CA . ASN A 1 83 ? 33.033 0.351 -49.526 1.00 75.81 83 ASN A CA 1
ATOM 582 C C . ASN A 1 83 ? 32.909 0.431 -47.995 1.00 75.81 83 ASN A C 1
ATOM 584 O O . ASN A 1 83 ? 32.239 1.303 -47.453 1.00 75.81 83 ASN A O 1
ATOM 588 N N . VAL A 1 84 ? 33.670 -0.405 -47.284 1.00 66.94 84 VAL A N 1
ATOM 589 C CA . VAL A 1 84 ? 33.671 -0.470 -45.808 1.00 66.94 84 VAL A CA 1
ATOM 590 C C . VAL A 1 84 ? 34.024 0.876 -45.143 1.00 66.94 84 VAL A C 1
ATOM 592 O O . VAL A 1 84 ? 33.629 1.124 -44.004 1.00 66.94 84 VAL A O 1
ATOM 595 N N . ALA A 1 85 ? 34.728 1.781 -45.841 1.00 71.81 85 ALA A N 1
ATOM 596 C CA . ALA A 1 85 ? 35.017 3.128 -45.335 1.00 71.81 85 ALA A CA 1
ATOM 597 C C . ALA A 1 85 ? 33.772 4.038 -45.277 1.00 71.81 85 ALA A C 1
ATOM 599 O O . ALA A 1 85 ? 33.809 5.079 -44.625 1.00 71.81 85 ALA A O 1
ATOM 600 N N . HIS A 1 86 ? 32.673 3.651 -45.926 1.00 77.81 86 HIS A N 1
ATOM 601 C CA . HIS A 1 86 ? 31.371 4.313 -45.871 1.00 77.81 86 HIS A CA 1
ATOM 602 C C . HIS A 1 86 ? 30.443 3.601 -44.876 1.00 77.81 86 HIS A C 1
ATOM 604 O O . HIS A 1 86 ? 29.325 3.213 -45.204 1.00 77.81 86 HIS A O 1
ATOM 610 N N . THR A 1 87 ? 30.920 3.416 -43.644 1.00 83.44 87 THR A N 1
ATOM 611 C CA . THR A 1 87 ? 30.065 3.006 -42.525 1.00 83.44 87 THR A CA 1
ATOM 612 C C . THR A 1 87 ? 29.678 4.239 -41.718 1.00 83.44 87 THR A C 1
ATOM 614 O O . THR A 1 87 ? 30.553 4.988 -41.279 1.00 83.44 87 THR A O 1
ATOM 617 N N . THR A 1 88 ? 28.386 4.440 -41.474 1.00 88.44 88 THR A N 1
ATOM 618 C CA . THR A 1 88 ? 27.897 5.506 -40.589 1.00 88.44 88 THR A CA 1
ATOM 619 C C . THR A 1 88 ? 26.997 4.935 -39.498 1.00 88.44 88 THR A C 1
ATOM 621 O O . THR A 1 88 ? 26.367 3.896 -39.675 1.00 88.44 88 THR A O 1
ATOM 624 N N . SER A 1 89 ? 26.958 5.595 -38.338 1.00 92.62 89 SER A N 1
ATOM 625 C CA . SER A 1 89 ? 26.057 5.237 -37.240 1.00 92.62 89 SER A CA 1
ATOM 626 C C . SER A 1 89 ? 25.300 6.462 -36.756 1.00 92.62 89 SER A C 1
ATOM 628 O O . SER A 1 89 ? 25.885 7.533 -36.583 1.00 92.62 89 SER A O 1
ATOM 630 N N . GLN A 1 90 ? 24.010 6.290 -36.484 1.00 95.31 90 GLN A N 1
ATOM 631 C CA . GLN A 1 90 ? 23.150 7.326 -35.922 1.00 95.31 90 GLN A CA 1
ATOM 632 C C . GLN A 1 90 ? 22.267 6.743 -34.818 1.00 95.31 90 GLN A C 1
ATOM 634 O O . GLN A 1 90 ? 21.855 5.588 -34.888 1.00 95.31 90 GLN A O 1
ATOM 639 N N . THR A 1 91 ? 21.974 7.551 -33.797 1.00 97.06 91 THR A N 1
ATOM 640 C CA . THR A 1 91 ? 21.087 7.170 -32.693 1.00 97.06 91 THR A CA 1
ATOM 641 C C . THR A 1 91 ? 19.806 7.989 -32.735 1.00 97.06 91 THR A C 1
ATOM 643 O O . THR A 1 91 ? 19.851 9.219 -32.722 1.00 97.06 91 THR A O 1
ATOM 646 N N . PHE A 1 92 ? 18.673 7.297 -32.725 1.00 97.25 92 PHE A N 1
ATOM 647 C CA . PHE A 1 92 ? 17.335 7.872 -32.664 1.00 97.25 92 PHE A CA 1
ATOM 648 C C . PHE A 1 92 ? 16.763 7.690 -31.266 1.00 97.25 92 PHE A C 1
ATOM 650 O O . PHE A 1 92 ? 16.877 6.610 -30.693 1.00 97.25 92 PHE A O 1
ATOM 657 N N . ASN A 1 93 ? 16.146 8.734 -30.721 1.00 97.50 93 ASN A N 1
ATOM 658 C CA . ASN A 1 93 ? 15.572 8.704 -29.380 1.00 97.50 93 ASN A CA 1
ATOM 659 C C . ASN A 1 93 ? 14.045 8.744 -29.459 1.00 97.50 93 ASN A C 1
ATOM 661 O O . ASN A 1 93 ? 13.480 9.465 -30.279 1.00 97.50 93 ASN A O 1
ATOM 665 N N . GLY A 1 94 ? 13.397 8.002 -28.573 1.00 97.44 94 GLY A N 1
ATOM 666 C CA . GLY A 1 94 ? 11.960 8.011 -28.351 1.00 97.44 94 GLY A CA 1
ATOM 667 C C . GLY A 1 94 ? 11.644 7.737 -26.886 1.00 97.44 94 GLY A C 1
ATOM 668 O O . GLY A 1 94 ? 12.543 7.514 -26.072 1.00 97.44 94 GLY A O 1
ATOM 669 N N . THR A 1 95 ? 10.361 7.751 -26.553 1.00 96.94 95 THR A N 1
ATOM 670 C CA . THR A 1 95 ? 9.874 7.399 -25.220 1.00 96.94 95 THR A CA 1
ATOM 671 C C . THR A 1 95 ? 8.816 6.311 -25.311 1.00 96.94 95 THR A C 1
ATOM 673 O O . THR A 1 95 ? 8.128 6.170 -26.324 1.00 96.94 95 THR A O 1
ATOM 676 N N . HIS A 1 96 ? 8.698 5.528 -24.247 1.00 94.62 96 HIS A N 1
ATOM 677 C CA . HIS A 1 96 ? 7.643 4.545 -24.076 1.00 94.62 96 HIS A CA 1
ATOM 678 C C . HIS A 1 96 ? 7.131 4.617 -22.641 1.00 94.62 96 HIS A C 1
ATOM 680 O O . HIS A 1 96 ? 7.919 4.506 -21.704 1.00 94.62 96 HIS A O 1
ATOM 686 N N . THR A 1 97 ? 5.829 4.817 -22.473 1.00 94.31 97 THR A N 1
ATOM 687 C CA . THR A 1 97 ? 5.199 4.861 -21.152 1.00 94.31 97 THR A CA 1
ATOM 688 C C . THR A 1 97 ? 4.567 3.514 -20.853 1.00 94.31 97 THR A C 1
ATOM 690 O O . THR A 1 97 ? 3.790 2.996 -21.654 1.00 94.31 97 THR A O 1
ATOM 693 N N . ILE A 1 98 ? 4.908 2.967 -19.694 1.00 91.75 98 ILE A N 1
ATOM 694 C CA . ILE A 1 98 ? 4.286 1.790 -19.109 1.00 91.75 98 ILE A CA 1
ATOM 695 C C . ILE A 1 98 ? 3.323 2.295 -18.047 1.00 91.75 98 ILE A C 1
ATOM 697 O O . ILE A 1 98 ? 3.747 2.908 -17.069 1.00 91.75 98 ILE A O 1
ATOM 701 N N . THR A 1 99 ? 2.039 2.036 -18.261 1.00 90.00 99 THR A N 1
ATOM 702 C CA . THR A 1 99 ? 1.001 2.355 -17.285 1.00 90.00 99 THR A CA 1
ATOM 703 C C . THR A 1 99 ? 1.024 1.331 -16.162 1.00 90.00 99 THR A C 1
ATOM 705 O O . THR A 1 99 ? 0.921 0.129 -16.437 1.00 90.00 99 THR A O 1
ATOM 708 N N . VAL A 1 100 ? 1.154 1.787 -14.921 1.00 88.62 100 VAL A N 1
ATOM 709 C CA . VAL A 1 100 ? 1.173 0.917 -13.744 1.00 88.62 100 VAL A CA 1
ATOM 710 C C . VAL A 1 100 ? -0.184 0.989 -13.070 1.00 88.62 100 VAL A C 1
ATOM 712 O O . VAL A 1 100 ? -0.628 2.039 -12.623 1.00 88.62 100 VAL A O 1
ATOM 715 N N . ALA A 1 101 ? -0.876 -0.145 -13.010 1.00 84.69 101 ALA A N 1
ATOM 716 C CA . ALA A 1 101 ? -2.112 -0.212 -12.256 1.00 84.69 101 ALA A CA 1
ATOM 717 C C . ALA A 1 101 ? -1.786 -0.245 -10.755 1.00 84.69 101 ALA A C 1
ATOM 719 O O . ALA A 1 101 ? -1.355 -1.279 -10.252 1.00 84.69 101 ALA A O 1
ATOM 720 N N . ALA A 1 102 ? -2.024 0.874 -10.073 1.00 84.81 102 ALA A N 1
ATOM 721 C CA . ALA A 1 102 ? -2.381 0.967 -8.654 1.00 84.81 102 ALA A CA 1
ATOM 722 C C . ALA A 1 102 ? -3.163 -0.270 -8.150 1.00 84.81 102 ALA A C 1
ATOM 724 O O . ALA A 1 102 ? -4.043 -0.780 -8.862 1.00 84.81 102 ALA A O 1
ATOM 725 N N . VAL A 1 103 ? -2.822 -0.740 -6.950 1.00 85.81 103 VAL A N 1
ATOM 726 C CA . VAL A 1 103 ? -3.463 -1.800 -6.164 1.00 85.81 103 VAL A CA 1
ATOM 727 C C . VAL A 1 103 ? -3.277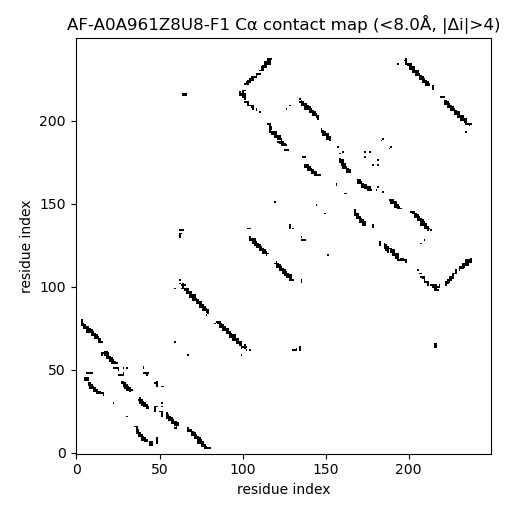 -1.485 -4.679 1.00 85.81 103 VAL A C 1
ATOM 729 O O . VAL A 1 103 ? -2.157 -1.542 -4.197 1.00 85.81 103 VAL A O 1
ATOM 732 N N . ALA A 1 104 ? -4.384 -1.309 -3.947 1.00 88.19 104 ALA A N 1
ATOM 733 C CA . ALA A 1 104 ? -4.330 -1.090 -2.503 1.00 88.19 104 ALA A CA 1
ATOM 734 C C . ALA A 1 104 ? -3.783 -2.307 -1.719 1.00 88.19 104 ALA A C 1
ATOM 736 O O . ALA A 1 104 ? -4.239 -3.449 -1.893 1.00 88.19 104 ALA A O 1
ATOM 737 N N . ASP A 1 105 ? -2.903 -2.048 -0.763 1.00 90.00 105 ASP A N 1
ATOM 738 C CA . ASP A 1 105 ? -2.289 -2.992 0.152 1.00 90.00 105 ASP A CA 1
ATOM 739 C C . ASP A 1 105 ? -3.067 -3.094 1.462 1.00 90.00 105 ASP A C 1
ATOM 741 O O . ASP A 1 105 ? -3.507 -2.110 2.055 1.00 90.00 105 ASP A O 1
ATOM 745 N N . ALA A 1 106 ? -3.240 -4.317 1.964 1.00 91.38 106 ALA A N 1
ATOM 746 C CA . ALA A 1 106 ? -3.963 -4.537 3.212 1.00 91.38 106 ALA A CA 1
ATOM 747 C C . ALA A 1 106 ? -3.188 -3.929 4.398 1.00 91.38 106 ALA A C 1
ATOM 749 O O . ALA A 1 106 ? -2.004 -4.236 4.564 1.00 91.38 106 ALA A O 1
ATOM 750 N N . PRO A 1 107 ? -3.828 -3.136 5.280 1.00 95.19 107 PRO A N 1
ATOM 751 C CA . PRO A 1 107 ? -3.146 -2.577 6.440 1.00 95.19 107 PRO A CA 1
ATOM 752 C C . PRO A 1 107 ? -2.819 -3.670 7.461 1.00 95.19 107 PRO A C 1
ATOM 754 O O . PRO A 1 107 ? -3.508 -4.686 7.569 1.00 95.19 107 PRO A O 1
ATOM 757 N N . THR A 1 108 ? -1.819 -3.436 8.305 1.00 96.50 108 THR A N 1
ATOM 758 C CA . THR A 1 108 ? -1.650 -4.229 9.531 1.00 96.50 108 THR A CA 1
ATOM 759 C C . THR A 1 108 ? -2.669 -3.782 10.575 1.00 96.50 108 THR A C 1
ATOM 761 O O . THR A 1 108 ? -2.953 -2.591 10.684 1.00 96.50 108 THR A O 1
ATOM 764 N N . VAL A 1 109 ? -3.247 -4.719 11.335 1.00 97.94 109 VAL A N 1
ATOM 765 C CA . VAL A 1 109 ? -4.225 -4.408 12.391 1.00 97.94 109 VAL A CA 1
ATOM 766 C C . VAL A 1 109 ? -4.024 -5.325 13.588 1.00 97.94 109 VAL A C 1
ATOM 768 O O . VAL A 1 109 ? -3.970 -6.547 13.461 1.00 97.94 109 VAL A O 1
ATOM 771 N N . SER A 1 110 ? -3.980 -4.730 14.773 1.00 97.44 110 SER A N 1
ATOM 772 C CA . SER A 1 110 ? -4.070 -5.417 16.059 1.00 97.44 110 SER A CA 1
ATOM 773 C C . SER A 1 110 ? -4.873 -4.561 17.030 1.00 97.44 110 SER A C 1
ATOM 775 O O . SER A 1 110 ? -4.981 -3.346 16.860 1.00 97.44 110 SER A O 1
ATOM 777 N N . ALA A 1 111 ? -5.466 -5.180 18.044 1.00 97.56 111 ALA A N 1
ATOM 778 C CA . ALA A 1 111 ? -6.180 -4.443 19.072 1.00 97.56 111 ALA A CA 1
ATOM 779 C C . ALA A 1 111 ? -6.059 -5.132 20.429 1.00 97.56 111 ALA A C 1
ATOM 781 O O . ALA A 1 111 ? -5.809 -6.333 20.513 1.00 97.56 111 ALA A O 1
ATOM 782 N N . THR A 1 112 ? -6.235 -4.357 21.491 1.00 97.50 112 THR A N 1
ATOM 783 C CA . THR A 1 112 ? -6.304 -4.863 22.864 1.00 97.50 112 THR A CA 1
ATOM 784 C C . THR A 1 112 ? -7.393 -4.124 23.623 1.00 97.50 112 THR A C 1
ATOM 786 O O . THR A 1 112 ? -7.631 -2.936 23.392 1.00 97.50 112 THR A O 1
ATOM 789 N N . ALA A 1 113 ? -8.058 -4.833 24.527 1.00 97.12 113 ALA A N 1
ATOM 790 C CA . ALA A 1 113 ? -9.027 -4.252 25.437 1.00 97.12 113 ALA A CA 1
ATOM 791 C C . ALA A 1 113 ? -8.975 -5.013 26.759 1.00 97.12 113 ALA A C 1
ATOM 793 O O . ALA A 1 113 ? -9.148 -6.227 26.789 1.00 97.12 113 ALA A O 1
ATOM 794 N N . SER A 1 114 ? -8.712 -4.298 27.849 1.00 96.00 114 SER A N 1
ATOM 795 C CA . SER A 1 114 ? -8.852 -4.848 29.194 1.00 96.00 114 SER A CA 1
ATOM 796 C C . SER A 1 114 ? -9.234 -3.748 30.171 1.00 96.00 114 SER A C 1
ATOM 798 O O . SER A 1 114 ? -8.783 -2.603 30.057 1.00 96.00 114 SER A O 1
ATOM 800 N N . GLY A 1 115 ? -10.069 -4.082 31.142 1.00 94.19 115 GLY A N 1
ATOM 801 C CA . GLY A 1 115 ? -10.572 -3.114 32.103 1.00 94.19 115 GLY A CA 1
ATOM 802 C C . GLY A 1 115 ? -11.292 -3.785 33.253 1.00 94.19 115 GLY A C 1
ATOM 803 O O . GLY A 1 115 ? -11.132 -4.979 33.482 1.00 94.19 115 GLY A O 1
ATOM 804 N N . THR A 1 116 ? -12.025 -2.990 34.011 1.00 90.44 116 THR A N 1
ATOM 805 C CA . THR A 1 116 ? -12.945 -3.465 35.041 1.00 90.44 116 THR A CA 1
ATOM 806 C C . THR A 1 116 ? -14.372 -3.331 34.535 1.00 90.44 116 THR A C 1
ATOM 808 O O . THR A 1 116 ? -14.639 -2.459 33.700 1.00 90.44 116 THR A O 1
ATOM 811 N N . GLU A 1 117 ? -15.279 -4.169 35.032 1.00 88.12 117 GLU A N 1
ATOM 812 C CA . GLU A 1 117 ? -16.710 -3.912 34.870 1.00 88.12 117 GLU A CA 1
ATOM 813 C C . GLU A 1 117 ? -17.082 -2.541 35.467 1.00 88.12 117 GLU A C 1
ATOM 815 O O . GLU A 1 117 ? -16.295 -1.915 36.186 1.00 88.12 117 GLU A O 1
ATOM 820 N N . ASP A 1 118 ? -18.228 -2.004 35.053 1.00 85.69 118 ASP A N 1
ATOM 821 C CA . ASP A 1 118 ? -18.747 -0.678 35.439 1.00 85.69 118 ASP A CA 1
ATOM 822 C C . ASP A 1 118 ? -17.883 0.534 35.068 1.00 85.69 118 ASP A C 1
ATOM 824 O O . ASP A 1 118 ? -18.191 1.686 35.405 1.00 85.69 118 ASP A O 1
ATOM 828 N N . ASN A 1 119 ? -16.795 0.323 34.330 1.00 91.31 119 ASN A N 1
ATOM 829 C CA . ASN A 1 119 ? -15.949 1.392 33.830 1.00 91.31 119 ASN A CA 1
ATOM 830 C C . ASN A 1 119 ? -15.740 1.289 32.317 1.00 91.31 119 ASN A C 1
ATOM 832 O O . ASN A 1 119 ? -15.661 0.192 31.766 1.00 91.31 119 ASN A O 1
ATOM 836 N N . PRO A 1 120 ? -15.596 2.430 31.616 1.00 94.62 120 PRO A N 1
ATOM 837 C CA . PRO A 1 120 ? -15.249 2.408 30.204 1.00 94.62 120 PRO A CA 1
ATOM 838 C C . PRO A 1 120 ? -13.895 1.724 29.966 1.00 94.62 120 PRO A C 1
ATOM 840 O O . PRO A 1 120 ? -12.845 2.211 30.401 1.00 94.62 120 PRO A O 1
ATOM 843 N N . ILE A 1 121 ? -13.916 0.631 29.211 1.00 96.38 121 ILE A N 1
ATOM 844 C CA . ILE A 1 121 ? -12.751 -0.166 28.835 1.00 96.38 121 ILE A CA 1
ATOM 845 C C . ILE A 1 121 ? -12.096 0.469 27.602 1.00 96.38 121 ILE A C 1
ATOM 847 O O . ILE A 1 121 ? -12.776 0.659 26.591 1.00 96.38 121 ILE A O 1
ATOM 851 N N . PRO A 1 122 ? -10.801 0.829 27.632 1.00 97.19 122 PRO A N 1
ATOM 852 C CA . PRO A 1 122 ? -10.114 1.312 26.439 1.00 97.19 122 PRO A CA 1
ATOM 853 C C . PRO A 1 122 ? -10.023 0.204 25.385 1.00 97.19 122 PRO A C 1
ATOM 855 O O . PRO A 1 122 ? -9.630 -0.918 25.698 1.00 97.19 122 PRO A O 1
ATOM 858 N N . LEU A 1 123 ? -10.351 0.538 24.137 1.00 97.81 123 LEU A N 1
ATOM 859 C CA . LEU A 1 123 ? -10.100 -0.303 22.972 1.00 97.81 123 LEU A CA 1
ATOM 860 C C . LEU A 1 123 ? -8.950 0.321 22.185 1.00 97.81 123 LEU A C 1
ATOM 862 O O . LEU A 1 123 ? -9.154 1.243 21.398 1.00 97.81 123 LEU A O 1
ATOM 866 N N . ALA A 1 124 ? -7.738 -0.163 22.437 1.00 98.06 124 ALA A N 1
ATOM 867 C CA . ALA A 1 124 ? -6.539 0.338 21.785 1.00 98.06 124 ALA A CA 1
ATOM 868 C C . ALA A 1 124 ? -6.317 -0.423 20.477 1.00 98.06 124 ALA A C 1
ATOM 870 O O . ALA A 1 124 ? -5.894 -1.580 20.502 1.00 98.06 124 ALA A O 1
ATOM 871 N N . ILE A 1 125 ? -6.611 0.221 19.346 1.00 98.38 125 ILE A N 1
ATOM 872 C CA . ILE A 1 125 ? -6.392 -0.324 18.004 1.00 98.38 125 ILE A CA 1
ATOM 873 C C . ILE A 1 125 ? -5.071 0.230 17.470 1.00 98.38 125 ILE A C 1
ATOM 875 O O . ILE A 1 125 ? -4.875 1.440 17.399 1.00 98.38 125 ILE A O 1
ATOM 879 N N . THR A 1 126 ? -4.170 -0.663 17.077 1.00 98.06 126 THR A N 1
ATOM 880 C CA . THR A 1 126 ? -2.949 -0.319 16.344 1.00 98.06 126 THR A CA 1
ATOM 881 C C . THR A 1 126 ? -3.132 -0.754 14.900 1.00 98.06 126 THR A C 1
ATOM 883 O O . THR A 1 126 ? -3.286 -1.947 14.630 1.00 98.06 126 THR A O 1
ATOM 886 N N . ALA A 1 127 ? -3.123 0.217 13.991 1.00 96.75 127 ALA A N 1
ATOM 887 C CA . ALA A 1 127 ? -3.126 -0.006 12.554 1.00 96.75 127 ALA A CA 1
ATOM 888 C C . ALA A 1 127 ? -1.862 0.599 11.934 1.00 96.75 127 ALA A C 1
ATOM 890 O O . ALA A 1 127 ? -1.312 1.552 12.487 1.00 96.75 127 ALA A O 1
ATOM 891 N N . GLY A 1 128 ? -1.408 0.034 10.818 1.00 94.31 128 GLY A N 1
ATOM 892 C CA . GLY A 1 128 ? -0.300 0.579 10.036 1.00 94.31 128 GLY A CA 1
ATOM 893 C C . GLY A 1 128 ? -0.522 0.360 8.546 1.00 94.31 128 GLY A C 1
ATOM 894 O O . GLY A 1 128 ? -0.884 -0.752 8.148 1.00 94.31 128 GLY A O 1
ATOM 895 N N . LEU A 1 129 ? -0.280 1.394 7.738 1.00 94.25 129 LEU A N 1
ATOM 896 C CA . LEU A 1 129 ? -0.186 1.261 6.283 1.00 94.25 129 LEU A CA 1
ATOM 897 C C . LEU A 1 129 ? 1.013 0.372 5.932 1.00 94.25 129 LEU A C 1
ATOM 899 O O . LEU A 1 129 ? 2.061 0.449 6.578 1.00 94.25 129 LEU A O 1
ATOM 903 N N . VAL A 1 130 ? 0.824 -0.504 4.947 1.00 90.44 130 VAL A N 1
ATOM 904 C CA . VAL A 1 130 ? 1.906 -1.331 4.393 1.00 90.44 130 VAL A CA 1
ATOM 905 C C . VAL A 1 130 ? 2.568 -0.624 3.218 1.00 90.44 130 VAL A C 1
ATOM 907 O O . VAL A 1 130 ? 3.779 -0.760 3.059 1.00 90.44 130 VAL A O 1
ATOM 910 N N . ASP A 1 131 ? 1.806 0.173 2.466 1.00 85.31 131 ASP A N 1
ATOM 911 C CA . ASP A 1 131 ? 2.363 1.106 1.497 1.00 85.31 131 ASP A CA 1
ATOM 912 C C . ASP A 1 131 ? 3.384 2.049 2.162 1.00 85.31 131 ASP A C 1
ATOM 914 O O . ASP A 1 131 ? 3.176 2.587 3.256 1.00 85.31 131 ASP A O 1
ATOM 918 N N . THR A 1 132 ? 4.518 2.218 1.485 1.00 80.81 132 THR A N 1
ATOM 919 C CA . THR A 1 132 ? 5.659 3.020 1.942 1.00 80.81 132 THR A CA 1
ATOM 920 C C . THR A 1 132 ? 5.975 4.197 1.030 1.00 80.81 132 THR A C 1
ATOM 922 O O . THR A 1 132 ? 6.817 5.021 1.401 1.00 80.81 132 THR A O 1
ATOM 925 N N . ASP A 1 133 ? 5.332 4.296 -0.136 1.00 79.50 133 ASP A N 1
ATOM 926 C CA . ASP A 1 133 ? 5.568 5.381 -1.085 1.00 79.50 133 ASP A CA 1
ATOM 927 C C . ASP A 1 133 ? 4.514 6.500 -1.000 1.00 79.50 133 ASP A C 1
ATOM 929 O O . ASP A 1 133 ? 4.768 7.618 -1.460 1.00 79.50 133 ASP A O 1
ATOM 933 N N . GLY A 1 134 ? 3.420 6.258 -0.269 1.00 82.44 134 GLY A N 1
ATOM 934 C CA . GLY A 1 134 ? 2.401 7.247 0.075 1.00 82.44 134 GLY A CA 1
ATOM 935 C C . GLY A 1 134 ? 1.278 7.356 -0.952 1.00 82.44 134 GLY A C 1
ATOM 936 O O . GLY A 1 134 ? 0.510 8.323 -0.898 1.00 82.44 134 GLY A O 1
ATOM 937 N N . SER A 1 135 ? 1.197 6.403 -1.878 1.00 82.69 135 SER A N 1
ATOM 938 C CA . SER A 1 135 ? 0.086 6.219 -2.813 1.00 82.69 135 SER A CA 1
ATOM 939 C C . SER A 1 135 ? -1.227 5.858 -2.098 1.00 82.69 135 SER A C 1
ATOM 941 O O . SER A 1 135 ? -2.319 6.196 -2.574 1.00 82.69 135 SER A O 1
ATOM 943 N N . GLU A 1 136 ? -1.153 5.285 -0.891 1.00 90.69 136 GLU A N 1
ATOM 944 C CA . GLU A 1 136 ? -2.321 4.817 -0.146 1.00 90.69 136 GLU A CA 1
ATOM 945 C C . GLU A 1 136 ? -2.645 5.602 1.128 1.00 90.69 136 GLU A C 1
ATOM 947 O O . GLU A 1 136 ? -1.808 6.194 1.812 1.00 90.69 136 GLU A O 1
ATOM 952 N N . THR A 1 137 ? -3.926 5.559 1.501 1.00 92.81 137 THR A N 1
ATOM 953 C CA . THR A 1 137 ? -4.434 6.145 2.749 1.00 92.81 137 THR A CA 1
ATOM 954 C C . THR A 1 137 ? -5.442 5.220 3.428 1.00 92.81 137 THR A C 1
ATOM 956 O O . THR A 1 137 ? -5.981 4.305 2.808 1.00 92.81 137 THR A O 1
ATOM 959 N N . TYR A 1 138 ? -5.746 5.457 4.707 1.00 96.00 138 TYR A N 1
ATOM 960 C CA . TYR A 1 138 ? -6.868 4.783 5.366 1.00 96.00 138 TYR A CA 1
ATOM 961 C C . TYR A 1 138 ? -8.209 5.239 4.768 1.00 96.00 138 TYR A C 1
ATOM 963 O O . TYR A 1 138 ? -8.469 6.434 4.652 1.00 96.00 138 TYR A O 1
ATOM 971 N N . ASP A 1 139 ? -9.107 4.301 4.471 1.00 95.88 139 ASP A N 1
ATOM 972 C CA . ASP A 1 139 ? -10.492 4.605 4.085 1.00 95.88 139 ASP A CA 1
ATOM 973 C C . ASP A 1 139 ? -11.415 4.627 5.306 1.00 95.88 139 ASP A C 1
ATOM 975 O O . ASP A 1 139 ? -12.238 5.536 5.474 1.00 95.88 139 ASP A O 1
ATOM 979 N N . PHE A 1 140 ? -11.282 3.613 6.168 1.00 97.69 140 PHE A N 1
ATOM 980 C CA . PHE A 1 140 ? -12.091 3.475 7.371 1.00 97.69 140 PHE A CA 1
ATOM 981 C C . PHE A 1 140 ? -11.442 2.582 8.439 1.00 97.69 140 PHE A C 1
ATOM 983 O O . PHE A 1 140 ? -10.610 1.727 8.144 1.00 97.69 140 PHE A O 1
ATOM 990 N N . ALA A 1 141 ? -11.912 2.732 9.676 1.00 98.25 141 ALA A N 1
ATOM 991 C CA . ALA A 1 141 ? -11.797 1.740 10.739 1.00 98.25 141 ALA A CA 1
ATOM 992 C C . ALA A 1 141 ? -13.199 1.432 11.270 1.00 98.25 141 ALA A C 1
ATOM 994 O O . ALA A 1 141 ? -13.938 2.333 11.653 1.00 98.25 141 ALA A O 1
ATOM 995 N N . GLU A 1 142 ? -13.584 0.168 11.275 1.00 98.44 142 GLU A N 1
ATOM 996 C CA . GLU A 1 142 ? -14.910 -0.295 11.639 1.00 98.44 142 GLU A CA 1
ATOM 997 C C . GLU A 1 142 ? -14.846 -1.227 12.842 1.00 98.44 142 GLU A C 1
ATOM 999 O O . GLU A 1 142 ? -13.981 -2.096 12.932 1.00 98.44 142 GLU A O 1
ATOM 1004 N N . ILE A 1 143 ? -15.791 -1.047 13.758 1.00 98.44 143 ILE A N 1
ATOM 1005 C CA . ILE A 1 143 ? -15.927 -1.832 14.974 1.00 98.44 143 ILE A CA 1
ATOM 1006 C C . ILE A 1 143 ? -17.319 -2.443 14.985 1.00 98.44 143 ILE A C 1
ATOM 1008 O O . ILE A 1 143 ? -18.320 -1.727 14.994 1.00 98.44 143 ILE A O 1
ATOM 1012 N N . THR A 1 144 ? -17.379 -3.770 15.010 1.00 98.31 144 THR A N 1
ATOM 1013 C CA . THR A 1 144 ? -18.618 -4.518 15.231 1.00 98.31 144 THR A CA 1
ATOM 1014 C C . THR A 1 144 ? -18.721 -4.871 16.706 1.00 98.31 144 THR A C 1
ATOM 1016 O O . THR A 1 144 ? -17.924 -5.660 17.222 1.00 98.31 144 THR A O 1
ATOM 1019 N N . LEU A 1 145 ? -19.700 -4.272 17.379 1.00 97.19 145 LEU A N 1
ATOM 1020 C CA . LEU A 1 145 ? -19.933 -4.444 18.808 1.00 97.19 145 LEU A CA 1
ATOM 1021 C C . LEU A 1 145 ? -20.856 -5.642 19.070 1.00 97.19 145 LEU A C 1
ATOM 1023 O O . LEU A 1 145 ? -21.825 -5.840 18.326 1.00 97.19 145 LEU A O 1
ATOM 1027 N N . PRO A 1 146 ? -20.608 -6.433 20.124 1.00 95.88 146 PRO A N 1
ATOM 1028 C CA . PRO A 1 146 ? -21.572 -7.416 20.595 1.00 95.88 146 PRO A CA 1
ATOM 1029 C C . PRO A 1 146 ? -22.756 -6.729 21.294 1.00 95.88 146 PRO A C 1
ATOM 1031 O O . PRO A 1 146 ? -22.721 -5.545 21.636 1.00 95.88 146 PRO A O 1
ATOM 1034 N N . THR A 1 147 ? -23.832 -7.483 21.514 1.00 92.88 147 THR A N 1
ATOM 1035 C CA . THR A 1 147 ? -25.026 -6.991 22.213 1.00 92.88 147 THR A CA 1
ATOM 1036 C C . THR A 1 147 ? -24.680 -6.467 23.608 1.00 92.88 147 THR A C 1
ATOM 1038 O O . THR A 1 147 ? -23.937 -7.107 24.344 1.00 92.88 147 THR A O 1
ATOM 1041 N N . GLY A 1 148 ? -25.251 -5.321 23.985 1.00 91.44 148 GLY A N 1
ATOM 1042 C CA . GLY A 1 148 ? -25.063 -4.718 25.310 1.00 91.44 148 GLY A CA 1
ATOM 1043 C C . GLY A 1 148 ? -23.806 -3.855 25.448 1.00 91.44 148 GLY A C 1
ATOM 1044 O O . GLY A 1 148 ? -23.734 -3.062 26.380 1.00 91.44 148 GLY A O 1
ATOM 1045 N N . VAL A 1 149 ? -22.865 -3.932 24.501 1.00 95.12 149 VAL A N 1
ATOM 1046 C CA . VAL A 1 149 ? -21.674 -3.074 24.472 1.00 95.12 149 VAL A CA 1
ATOM 1047 C C . VAL A 1 149 ? -21.955 -1.808 23.669 1.00 95.12 149 VAL A C 1
ATOM 1049 O O . VAL A 1 149 ? -22.533 -1.848 22.582 1.00 95.12 149 VAL A O 1
ATOM 1052 N N . THR A 1 150 ? -21.516 -0.663 24.190 1.00 95.00 150 THR A N 1
ATOM 1053 C CA . THR A 1 150 ? -21.617 0.640 23.507 1.00 95.00 150 THR A CA 1
ATOM 1054 C C . THR A 1 150 ? -20.267 1.345 23.484 1.00 95.00 150 THR A C 1
ATOM 1056 O O . THR A 1 150 ? -19.416 1.071 24.325 1.00 95.00 150 THR A O 1
ATOM 1059 N N . LEU A 1 151 ? -20.047 2.264 22.538 1.00 96.06 151 LEU A N 1
ATOM 1060 C CA . LEU A 1 151 ? -18.854 3.115 22.559 1.00 96.06 151 LEU A CA 1
ATOM 1061 C C . LEU A 1 151 ? -19.072 4.351 23.433 1.00 96.06 151 LEU A C 1
ATOM 1063 O O . LEU A 1 151 ? -20.125 4.985 23.395 1.00 96.06 151 LEU A O 1
ATOM 1067 N N . ASN A 1 152 ? -18.034 4.717 24.176 1.00 94.69 152 ASN A N 1
ATOM 1068 C CA . ASN A 1 152 ? -17.934 5.942 24.951 1.00 94.69 152 ASN A CA 1
ATOM 1069 C C . ASN A 1 152 ? -16.960 6.887 24.240 1.00 94.69 152 ASN A C 1
ATOM 1071 O O . ASN A 1 152 ? -15.740 6.743 24.337 1.00 94.69 152 ASN A O 1
ATOM 1075 N N . LEU A 1 153 ? -17.525 7.807 23.461 1.00 93.50 153 LEU A N 1
ATOM 1076 C CA . LEU A 1 153 ? -16.804 8.730 22.591 1.00 93.50 153 LEU A CA 1
ATOM 1077 C C . LEU A 1 153 ? -17.271 10.165 22.849 1.00 93.50 153 LEU A C 1
ATOM 1079 O O . LEU A 1 153 ? -18.421 10.375 23.247 1.00 93.50 153 LEU A O 1
ATOM 1083 N N . PRO A 1 154 ? -16.422 11.172 22.588 1.00 87.88 154 PRO A N 1
ATOM 1084 C CA . PRO A 1 154 ? -16.876 12.554 22.594 1.00 87.88 154 PRO A CA 1
ATOM 1085 C C . PRO A 1 154 ? -17.886 12.787 21.459 1.00 87.88 154 PRO A C 1
ATOM 1087 O O . PRO A 1 154 ? -17.799 12.173 20.399 1.00 87.88 154 PRO A O 1
ATOM 1090 N N . GLY A 1 155 ? -18.827 13.718 21.657 1.00 82.50 155 GLY A N 1
ATOM 1091 C CA . GLY A 1 155 ? -19.852 14.034 20.649 1.00 82.50 155 GLY A CA 1
ATOM 1092 C C . GLY A 1 155 ? -19.298 14.615 19.339 1.00 82.50 155 GLY A C 1
ATOM 1093 O O . GLY A 1 155 ? -19.961 14.540 18.310 1.00 82.50 155 GLY A O 1
ATOM 1094 N N . VAL A 1 156 ? -18.082 15.169 19.367 1.00 90.94 156 VAL A N 1
ATOM 1095 C CA . VAL A 1 156 ? -17.310 15.571 18.184 1.00 90.94 156 VAL A CA 1
ATOM 1096 C C . VAL A 1 156 ? -15.936 14.921 18.285 1.00 90.94 156 VAL A C 1
ATOM 1098 O O . VAL A 1 156 ? -15.249 15.076 19.297 1.00 90.94 156 VAL A O 1
ATOM 1101 N N . LEU A 1 157 ? -15.543 14.193 17.242 1.00 96.38 157 LEU A N 1
ATOM 1102 C CA . LEU A 1 157 ? -14.237 13.546 17.171 1.00 96.38 157 LEU A CA 1
ATOM 1103 C C . LEU A 1 157 ? -13.137 14.551 16.775 1.00 96.38 157 LEU A C 1
ATOM 1105 O O . LEU A 1 157 ? -13.414 15.549 16.102 1.00 96.38 157 LEU A O 1
ATOM 1109 N N . PRO A 1 158 ? -11.879 14.323 17.193 1.00 96.50 158 PRO A N 1
ATOM 1110 C CA . PRO A 1 158 ? -10.779 15.234 16.892 1.00 96.50 158 PRO A CA 1
ATOM 1111 C C . PRO A 1 158 ? -10.412 15.226 15.401 1.00 96.50 158 PRO A C 1
ATOM 1113 O O . PRO A 1 158 ? -10.712 14.285 14.673 1.00 96.50 158 PRO A O 1
ATOM 1116 N N . ASN A 1 159 ? -9.706 16.270 14.954 1.00 96.94 159 ASN A N 1
ATOM 1117 C CA . ASN A 1 159 ? -9.028 16.342 13.647 1.00 96.94 159 ASN A CA 1
ATOM 1118 C C . ASN A 1 159 ? -9.927 16.168 12.404 1.00 96.94 159 ASN A C 1
ATOM 1120 O O . ASN A 1 159 ? -9.429 15.950 11.302 1.00 96.94 159 ASN A O 1
ATOM 1124 N N . GLY A 1 160 ? -11.247 16.296 12.563 1.00 96.19 160 GLY A N 1
ATOM 1125 C CA . GLY A 1 160 ? -12.209 16.095 11.478 1.00 96.19 160 GLY A CA 1
ATOM 1126 C C . GLY A 1 160 ? -12.461 14.626 11.137 1.00 96.19 160 GLY A C 1
ATOM 1127 O O . GLY A 1 160 ? -12.982 14.344 10.059 1.00 96.19 160 GLY A O 1
ATOM 1128 N N . ILE A 1 161 ? -12.120 13.707 12.048 1.00 98.31 161 ILE A N 1
ATOM 1129 C CA . ILE A 1 161 ? -12.513 12.300 11.956 1.00 98.31 161 ILE A CA 1
ATOM 1130 C C . ILE A 1 161 ? -14.039 12.223 11.954 1.00 98.31 161 ILE A C 1
ATOM 1132 O O . ILE A 1 161 ? -14.721 12.860 12.759 1.00 98.31 161 ILE A O 1
ATOM 1136 N N . LEU A 1 162 ? -14.576 11.433 11.032 1.00 97.38 162 LEU A N 1
ATOM 1137 C CA . LEU A 1 162 ? -16.010 11.242 10.864 1.00 97.38 162 LEU A CA 1
ATOM 1138 C C . LEU A 1 162 ? -16.426 9.911 11.484 1.00 97.38 162 LEU A C 1
ATOM 1140 O O . LEU A 1 162 ? -15.680 8.937 11.420 1.00 97.38 162 LEU A O 1
ATOM 1144 N N . MET A 1 163 ? -17.633 9.863 12.041 1.00 96.94 163 MET A N 1
ATOM 1145 C CA . MET A 1 163 ? -18.230 8.656 12.606 1.00 96.94 163 MET A CA 1
ATOM 1146 C C . MET A 1 163 ? -19.615 8.437 12.013 1.00 96.94 163 MET A C 1
ATOM 1148 O O . MET A 1 163 ? -20.429 9.359 11.952 1.00 96.94 163 MET A O 1
ATOM 1152 N N . THR A 1 164 ? -19.893 7.199 11.625 1.00 96.88 164 THR A N 1
ATOM 1153 C CA . THR A 1 164 ? -21.226 6.740 11.235 1.00 96.88 164 THR A CA 1
ATOM 1154 C C . THR A 1 164 ? -21.555 5.453 11.973 1.00 96.88 164 THR A C 1
ATOM 1156 O O . THR A 1 164 ? -20.701 4.578 12.088 1.00 96.88 164 THR A O 1
ATOM 1159 N N . THR A 1 165 ? -22.797 5.316 12.429 1.00 96.19 165 THR A N 1
ATOM 1160 C CA . THR A 1 165 ? -23.273 4.108 13.114 1.00 96.19 165 THR A CA 1
ATOM 1161 C C . THR A 1 165 ? -24.410 3.481 12.321 1.00 96.19 165 THR A C 1
ATOM 1163 O O . THR A 1 165 ? -25.382 4.161 11.990 1.00 96.19 165 THR A O 1
ATOM 1166 N N . ALA A 1 166 ? -24.305 2.183 12.046 1.00 96.88 166 ALA A N 1
ATOM 1167 C CA . ALA A 1 166 ? -25.333 1.382 11.393 1.00 96.88 166 ALA A CA 1
ATOM 1168 C C . ALA A 1 166 ? -25.576 0.106 12.212 1.00 96.88 166 ALA A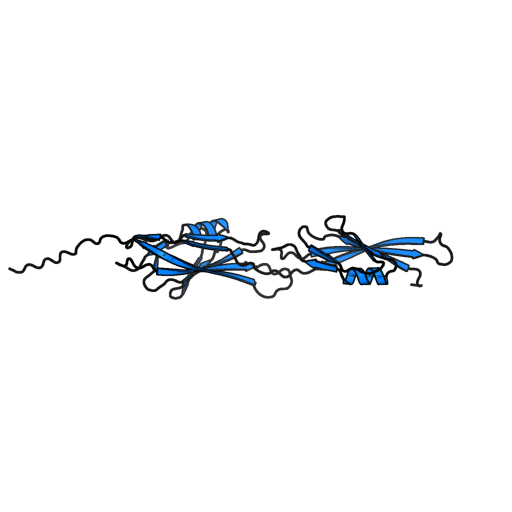 C 1
ATOM 1170 O O . ALA A 1 166 ? -24.801 -0.846 12.163 1.00 96.88 166 ALA A O 1
ATOM 1171 N N . GLY A 1 167 ? -26.652 0.087 13.003 1.00 95.62 167 GLY A N 1
ATOM 1172 C CA . GLY A 1 167 ? -26.901 -1.012 13.939 1.00 95.62 167 GLY A CA 1
ATOM 1173 C C . GLY A 1 167 ? -25.802 -1.102 15.004 1.00 95.62 167 GLY A C 1
ATOM 1174 O O . GLY A 1 167 ? -25.518 -0.116 15.678 1.00 95.62 167 GLY A O 1
ATOM 1175 N N . ASN A 1 168 ? -25.191 -2.279 15.151 1.00 96.50 168 ASN A N 1
ATOM 1176 C CA . ASN A 1 168 ? -24.084 -2.540 16.080 1.00 96.50 168 ASN A CA 1
ATOM 1177 C C . ASN A 1 168 ? -22.693 -2.271 15.475 1.00 96.50 168 ASN A C 1
ATOM 1179 O O . ASN A 1 168 ? -21.679 -2.597 16.091 1.00 96.50 168 ASN A O 1
ATOM 1183 N N . VAL A 1 169 ? -22.644 -1.712 14.268 1.00 98.06 169 VAL A N 1
ATOM 1184 C CA . VAL A 1 169 ? -21.409 -1.402 13.555 1.00 98.06 169 VAL A CA 1
ATOM 1185 C C . VAL A 1 169 ? -21.148 0.099 13.623 1.00 98.06 169 VAL A C 1
ATOM 1187 O O . VAL A 1 169 ? -22.008 0.907 13.261 1.00 98.06 169 VAL A O 1
ATOM 1190 N N . VAL A 1 170 ? -19.954 0.474 14.078 1.00 98.06 170 VAL A N 1
ATOM 1191 C CA . VAL A 1 170 ? -19.469 1.857 14.090 1.00 98.06 170 VAL A CA 1
ATOM 1192 C C . VAL A 1 170 ? -18.300 1.979 13.127 1.00 98.06 170 VAL A C 1
ATOM 1194 O O . VAL A 1 170 ? -17.291 1.302 13.297 1.00 98.06 170 VAL A O 1
ATOM 1197 N N . THR A 1 171 ? -18.415 2.870 12.151 1.00 98.19 171 THR A N 1
ATOM 1198 C CA . THR A 1 171 ? -17.377 3.137 11.153 1.00 98.19 171 THR A CA 1
ATOM 1199 C C . THR A 1 171 ? -16.799 4.531 11.377 1.00 98.19 171 THR A C 1
ATOM 1201 O O . THR A 1 171 ? -17.528 5.525 11.367 1.00 98.19 171 THR A O 1
ATOM 1204 N N . PHE A 1 172 ? -15.483 4.609 11.539 1.00 98.31 172 PHE A N 1
ATOM 1205 C CA . PHE A 1 172 ? -14.702 5.840 11.558 1.00 98.31 172 PHE A CA 1
ATOM 1206 C C . PHE A 1 172 ? -14.039 6.051 10.208 1.00 98.31 172 PHE A C 1
ATOM 1208 O O . PHE A 1 172 ? -13.482 5.112 9.645 1.00 98.31 172 PHE A O 1
ATOM 1215 N N . ARG A 1 173 ? -14.047 7.283 9.706 1.00 97.81 173 ARG A N 1
ATOM 1216 C CA . ARG A 1 173 ? -13.305 7.679 8.503 1.00 97.81 173 ARG A CA 1
ATOM 1217 C C . ARG A 1 173 ? -12.335 8.805 8.855 1.00 97.81 173 ARG A C 1
ATOM 1219 O O . ARG A 1 173 ? -12.732 9.677 9.633 1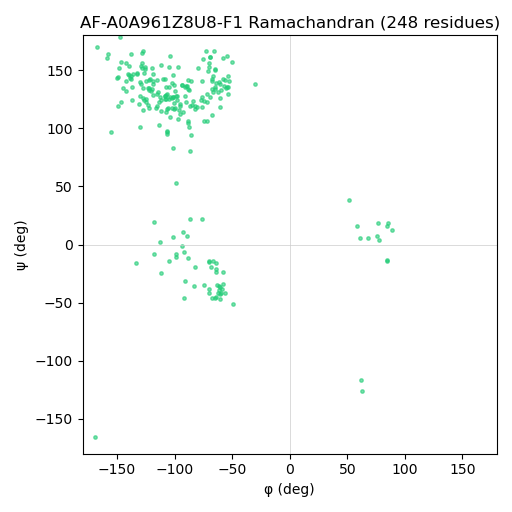.00 97.81 173 ARG A O 1
ATOM 1226 N N . PRO A 1 174 ? -11.115 8.846 8.288 1.00 96.94 174 PRO A N 1
ATOM 1227 C CA . PRO A 1 174 ? -10.134 9.875 8.645 1.00 96.94 174 PRO A CA 1
ATOM 1228 C C . PRO A 1 174 ? -10.625 11.306 8.406 1.00 96.94 174 PRO A C 1
ATOM 1230 O O . PRO A 1 174 ? -10.301 12.206 9.177 1.00 96.94 174 PRO A O 1
ATOM 1233 N N . GLY A 1 175 ? -11.440 11.522 7.367 1.00 95.50 175 GLY A N 1
ATOM 1234 C CA . GLY A 1 175 ? -11.913 12.856 7.005 1.00 95.50 175 GLY A CA 1
ATOM 1235 C C . GLY A 1 175 ? -10.735 13.756 6.633 1.00 95.50 175 GLY A C 1
ATOM 1236 O O . GLY A 1 175 ? -10.036 13.478 5.665 1.00 95.50 175 GLY A O 1
ATOM 1237 N N . THR A 1 176 ? -10.513 14.823 7.401 1.00 96.19 176 THR A N 1
ATOM 1238 C CA . THR A 1 176 ? -9.360 15.727 7.221 1.00 96.19 176 THR A CA 1
ATOM 1239 C C . THR A 1 176 ? -8.150 15.373 8.088 1.00 96.19 176 THR A C 1
ATOM 1241 O O . THR A 1 176 ? -7.149 16.088 8.042 1.00 96.19 176 THR A O 1
ATOM 1244 N N . ALA A 1 177 ? -8.241 14.332 8.918 1.00 97.50 177 ALA A N 1
ATOM 1245 C CA . ALA A 1 177 ? -7.147 13.934 9.792 1.00 97.50 177 ALA A CA 1
ATOM 1246 C C . ALA A 1 177 ? -5.965 13.400 8.974 1.00 97.50 177 ALA A C 1
ATOM 1248 O O . ALA A 1 177 ? -6.148 12.679 7.993 1.00 97.50 177 ALA A O 1
ATOM 1249 N N . THR A 1 178 ? -4.745 13.711 9.408 1.00 96.19 178 THR A N 1
ATOM 1250 C CA . THR A 1 178 ? -3.547 13.050 8.875 1.00 96.19 178 THR A CA 1
ATOM 1251 C C . THR A 1 178 ? -3.500 11.583 9.312 1.00 96.19 178 THR A C 1
ATOM 1253 O O . THR A 1 178 ? -4.121 11.210 10.309 1.00 96.19 178 THR A O 1
ATOM 1256 N N . THR A 1 179 ? -2.704 10.755 8.629 1.00 94.88 179 THR A N 1
ATOM 1257 C CA . THR A 1 179 ? -2.470 9.344 8.994 1.00 94.88 179 THR A CA 1
ATOM 1258 C C . THR A 1 179 ? -2.118 9.193 10.476 1.00 94.88 179 THR A C 1
ATOM 1260 O O . THR A 1 179 ? -2.812 8.493 11.210 1.00 94.88 179 THR A O 1
ATOM 1263 N N . ALA A 1 180 ? -1.134 9.960 10.959 1.00 96.19 180 ALA A N 1
ATOM 1264 C CA . ALA A 1 180 ? -0.714 9.928 12.360 1.00 96.19 180 ALA A CA 1
ATOM 1265 C C . ALA A 1 180 ? -1.824 10.369 13.335 1.00 96.19 180 ALA A C 1
ATOM 1267 O O . ALA A 1 180 ? -1.929 9.849 14.444 1.00 96.19 180 ALA A O 1
ATOM 1268 N N . GLN A 1 181 ? -2.667 11.330 12.945 1.00 97.81 181 GLN A N 1
ATOM 1269 C CA . GLN A 1 181 ? -3.801 11.767 13.764 1.00 97.81 181 GLN A CA 1
ATOM 1270 C C . GLN A 1 181 ? -4.900 10.704 13.841 1.00 97.81 181 GLN A C 1
ATOM 1272 O O . GLN A 1 181 ? -5.503 10.533 14.903 1.00 97.81 181 GLN A O 1
ATOM 1277 N N . PHE A 1 182 ? -5.162 10.004 12.737 1.00 97.94 182 PHE A N 1
ATOM 1278 C CA . PHE A 1 182 ? -6.127 8.913 12.698 1.00 97.94 182 PHE A CA 1
ATOM 1279 C C . PHE A 1 182 ? -5.638 7.720 13.528 1.00 97.94 182 PHE A C 1
ATOM 1281 O O . PHE A 1 182 ? -6.370 7.242 14.390 1.00 97.94 182 PHE A O 1
ATOM 1288 N N . GLU A 1 183 ? -4.376 7.316 13.376 1.00 97.62 183 GLU A N 1
ATOM 1289 C CA . GLU A 1 183 ? -3.755 6.251 14.178 1.00 97.62 183 GLU A CA 1
ATOM 1290 C C . GLU A 1 183 ? -3.745 6.577 15.678 1.00 97.62 183 GLU A C 1
ATOM 1292 O O . GLU A 1 183 ? -4.092 5.732 16.504 1.00 97.62 183 GLU A O 1
ATOM 1297 N N . ALA A 1 184 ? -3.434 7.823 16.054 1.00 98.00 184 ALA A N 1
ATOM 1298 C CA . ALA A 1 184 ? -3.487 8.257 17.450 1.00 98.00 184 ALA A CA 1
ATOM 1299 C C . ALA A 1 184 ? -4.906 8.155 18.039 1.00 98.00 184 ALA A C 1
ATOM 1301 O O . ALA A 1 184 ? -5.078 7.747 19.195 1.00 98.00 184 ALA A O 1
ATOM 1302 N N . PHE A 1 185 ? -5.927 8.495 17.244 1.00 98.06 185 PHE A N 1
ATOM 1303 C CA . PHE A 1 185 ? -7.324 8.321 17.633 1.00 98.06 185 PHE A CA 1
ATOM 1304 C C . PHE A 1 185 ? -7.685 6.840 17.805 1.00 98.06 185 PHE A C 1
ATOM 1306 O O . PHE A 1 185 ? -8.265 6.489 18.830 1.00 98.06 185 PHE A O 1
ATOM 1313 N N . LEU A 1 186 ? -7.303 5.969 16.868 1.00 98.06 186 LEU A N 1
ATOM 1314 C CA . LEU A 1 186 ? -7.551 4.525 16.973 1.00 98.06 186 LEU A CA 1
ATOM 1315 C C . LEU A 1 186 ? -6.878 3.902 18.205 1.00 98.06 186 LEU A C 1
ATOM 1317 O O . LEU A 1 186 ? -7.457 3.040 18.864 1.00 98.06 186 LEU A O 1
ATOM 1321 N N . SER A 1 187 ? -5.682 4.375 18.554 1.00 97.81 187 SER A N 1
ATOM 1322 C CA . SER A 1 187 ? -4.901 3.836 19.667 1.00 97.81 187 SER A CA 1
ATOM 1323 C C . SER A 1 187 ? -5.437 4.241 21.045 1.00 97.81 187 SER A C 1
ATOM 1325 O O . SER A 1 187 ? -5.355 3.461 21.993 1.00 97.81 187 SER A O 1
ATOM 1327 N N . THR A 1 188 ? -5.982 5.454 21.189 1.00 96.25 188 THR A N 1
ATOM 1328 C CA . THR A 1 188 ? -6.268 6.028 22.524 1.00 96.25 188 THR A CA 1
ATOM 1329 C C . THR A 1 188 ? -7.648 6.659 22.682 1.00 96.25 188 THR A C 1
ATOM 1331 O O . THR A 1 188 ? -8.088 6.911 23.806 1.00 96.25 188 THR A O 1
ATOM 1334 N N . GLY A 1 189 ? -8.337 6.932 21.576 1.00 96.12 189 GLY A N 1
ATOM 1335 C CA . GLY A 1 189 ? -9.577 7.702 21.548 1.00 96.12 189 GLY A CA 1
ATOM 1336 C C . GLY A 1 189 ? -10.844 6.877 21.750 1.00 96.12 189 GLY A C 1
ATOM 1337 O O . GLY A 1 189 ? -11.904 7.464 21.956 1.00 96.12 189 GLY A O 1
ATOM 1338 N N . ILE A 1 190 ? -10.754 5.546 21.702 1.00 97.50 190 ILE A N 1
ATOM 1339 C CA . ILE A 1 190 ? -11.918 4.658 21.699 1.00 97.50 190 ILE A CA 1
ATOM 1340 C C . ILE A 1 190 ? -12.036 3.946 23.044 1.00 97.50 190 ILE A C 1
ATOM 1342 O O . ILE A 1 190 ? -11.108 3.290 23.521 1.00 97.50 190 ILE A O 1
ATOM 1346 N N . ARG A 1 191 ? -13.209 4.071 23.666 1.00 96.75 191 ARG A N 1
ATOM 1347 C CA . ARG A 1 191 ? -13.575 3.346 24.884 1.00 96.75 191 ARG A CA 1
ATOM 1348 C C . ARG A 1 191 ? -14.917 2.661 24.695 1.00 96.75 191 ARG A C 1
ATOM 1350 O O . ARG A 1 191 ? -15.752 3.137 23.932 1.00 96.75 191 ARG A O 1
ATOM 1357 N N . MET A 1 192 ? -15.122 1.561 25.400 1.00 96.56 192 MET A N 1
ATOM 1358 C CA . MET A 1 192 ? -16.333 0.752 25.363 1.00 96.56 192 MET A CA 1
ATOM 1359 C C . MET A 1 192 ? -16.949 0.710 26.752 1.00 96.56 192 MET A C 1
ATOM 1361 O O . MET A 1 192 ? -16.238 0.471 27.722 1.00 96.56 192 MET A O 1
ATOM 1365 N N . ASN A 1 193 ? -18.255 0.908 26.860 1.00 94.94 193 ASN A N 1
ATOM 1366 C CA . ASN A 1 193 ? -18.968 0.557 28.079 1.00 94.94 193 ASN A CA 1
ATOM 1367 C C . ASN A 1 193 ? -19.327 -0.938 27.986 1.00 94.94 193 ASN A C 1
ATOM 1369 O O . ASN A 1 193 ? -20.006 -1.308 27.016 1.00 94.94 193 ASN A O 1
ATOM 1373 N N . PRO A 1 194 ? -18.857 -1.785 28.924 1.00 93.00 194 PRO A N 1
ATOM 1374 C CA . PRO A 1 194 ? -19.255 -3.190 28.981 1.00 93.00 194 PRO A CA 1
ATOM 1375 C C . PRO A 1 194 ? -20.755 -3.315 29.310 1.00 93.00 194 PRO A C 1
ATOM 1377 O O . PRO A 1 194 ? -21.375 -2.322 29.715 1.00 93.00 194 PRO A O 1
ATOM 1380 N N . PRO A 1 195 ? -21.366 -4.503 29.135 1.00 89.00 195 PRO A N 1
ATOM 1381 C CA . PRO A 1 195 ? -22.709 -4.751 29.645 1.00 89.00 195 PRO A CA 1
ATOM 1382 C C . PRO A 1 195 ? -22.751 -4.492 31.158 1.00 89.00 195 PRO A C 1
ATOM 1384 O O . PRO A 1 195 ? -21.792 -4.792 31.862 1.00 89.00 195 PRO A O 1
ATOM 1387 N N . LEU A 1 196 ? -23.850 -3.905 31.634 1.00 84.12 196 LEU A N 1
ATOM 1388 C CA . LEU A 1 196 ? -24.025 -3.554 33.045 1.00 84.12 196 LEU A CA 1
ATOM 1389 C C . LEU A 1 196 ? -23.953 -4.805 33.937 1.00 84.12 196 LEU A C 1
ATOM 1391 O O . LEU A 1 196 ? -24.553 -5.821 33.573 1.00 84.12 196 LEU A O 1
ATOM 1395 N N . ASP A 1 197 ? -23.265 -4.694 35.079 1.00 78.69 197 ASP A N 1
ATOM 1396 C CA . ASP A 1 197 ? -23.127 -5.740 36.105 1.00 78.69 197 ASP A CA 1
ATOM 1397 C C . ASP A 1 197 ? -22.659 -7.093 35.519 1.00 78.69 197 ASP A C 1
ATOM 1399 O O . ASP A 1 197 ? -23.176 -8.162 35.862 1.00 78.69 197 ASP A O 1
ATOM 1403 N N . SER A 1 198 ? -21.752 -7.050 34.534 1.00 84.88 198 SER A N 1
ATOM 1404 C CA . SER A 1 198 ? -21.248 -8.238 33.847 1.00 84.88 198 SER A CA 1
ATOM 1405 C C . SER A 1 198 ? -19.726 -8.258 33.767 1.00 84.88 198 SER A C 1
ATOM 1407 O O . SER A 1 198 ? -19.109 -7.440 33.082 1.00 84.88 198 SER A O 1
ATOM 1409 N N . ASP A 1 199 ? -19.157 -9.314 34.342 1.00 83.62 199 ASP A N 1
ATOM 1410 C CA . ASP A 1 199 ? -17.739 -9.667 34.322 1.00 83.62 199 ASP A CA 1
ATOM 1411 C C . ASP A 1 199 ? -17.387 -10.624 33.170 1.00 83.62 199 ASP A C 1
ATOM 1413 O O . ASP A 1 199 ? -16.301 -11.201 33.120 1.00 83.62 199 ASP A O 1
ATOM 1417 N N . VAL A 1 200 ? -18.318 -10.822 32.232 1.00 91.19 200 VAL A N 1
ATOM 1418 C CA . VAL A 1 200 ? -18.139 -11.743 31.113 1.00 91.19 200 VAL A CA 1
ATOM 1419 C C . VAL A 1 200 ? -17.339 -11.062 30.009 1.00 91.19 200 VAL A C 1
ATOM 1421 O O . VAL A 1 200 ? -17.787 -10.085 29.403 1.00 91.19 200 VAL A O 1
ATOM 1424 N N . ASP A 1 201 ? -16.182 -11.641 29.698 1.00 95.00 201 ASP A N 1
ATOM 1425 C CA . ASP A 1 201 ? -15.382 -11.269 28.535 1.00 95.00 201 ASP A CA 1
ATOM 1426 C C . ASP A 1 201 ? -16.216 -11.306 27.245 1.00 95.00 201 ASP A C 1
ATOM 1428 O O . ASP A 1 201 ? -17.013 -12.221 27.007 1.00 95.00 201 ASP A O 1
ATOM 1432 N N . PHE A 1 202 ? -16.000 -10.333 26.360 1.00 95.12 202 PHE A N 1
ATOM 1433 C CA . PHE A 1 202 ? -16.751 -10.229 25.109 1.00 95.12 202 PHE A CA 1
ATOM 1434 C C . PHE A 1 202 ? -15.847 -10.003 23.903 1.00 95.12 202 PHE A C 1
ATOM 1436 O O . PHE A 1 202 ? -14.810 -9.348 23.973 1.00 95.12 202 PHE A O 1
ATOM 1443 N N . ASN A 1 203 ? -16.267 -10.533 22.755 1.00 96.56 203 ASN A N 1
ATOM 1444 C CA . ASN A 1 203 ? -15.515 -10.400 21.514 1.00 96.56 203 ASN A CA 1
ATOM 1445 C C . ASN A 1 203 ? -15.943 -9.159 20.732 1.00 96.56 203 ASN A C 1
ATOM 1447 O O . ASN A 1 203 ? -17.133 -8.916 20.530 1.00 96.56 203 ASN A O 1
ATOM 1451 N N . VAL A 1 204 ? -14.958 -8.424 20.226 1.00 96.94 204 VAL A N 1
ATOM 1452 C CA . VAL A 1 204 ? -15.138 -7.262 19.355 1.00 96.94 204 VAL A CA 1
ATOM 1453 C C . VAL A 1 204 ? -14.391 -7.521 18.062 1.00 96.94 204 VAL A C 1
ATOM 1455 O O . VAL A 1 204 ? -13.238 -7.951 18.082 1.00 96.94 204 VAL A O 1
ATOM 1458 N N . THR A 1 205 ? -15.039 -7.263 16.929 1.00 98.12 205 THR A N 1
ATOM 1459 C CA . THR A 1 205 ? -14.376 -7.372 15.625 1.00 98.12 205 THR A CA 1
ATOM 1460 C C . THR A 1 205 ? -14.014 -5.989 15.122 1.00 98.12 205 THR A C 1
ATOM 1462 O O . THR A 1 205 ? -14.874 -5.114 15.036 1.00 98.12 205 THR A O 1
ATOM 1465 N N . VAL A 1 206 ? -12.742 -5.809 14.787 1.00 98.25 206 VAL A N 1
ATOM 1466 C CA . VAL A 1 206 ? -12.191 -4.602 14.179 1.00 98.25 206 VAL A CA 1
ATOM 1467 C C . VAL A 1 206 ? -11.868 -4.912 12.723 1.00 98.25 206 VAL A C 1
ATOM 1469 O O . VAL A 1 206 ? -11.301 -5.963 12.418 1.00 98.25 206 VAL A O 1
ATOM 1472 N N . ARG A 1 207 ? -12.223 -4.008 11.813 1.00 98.25 207 ARG A N 1
ATOM 1473 C CA . ARG A 1 207 ? -11.840 -4.061 10.401 1.00 98.25 207 ARG A CA 1
ATOM 1474 C C . ARG A 1 207 ? -11.276 -2.715 9.985 1.00 98.25 207 ARG A C 1
ATOM 1476 O O . ARG A 1 207 ? -11.920 -1.701 10.213 1.00 98.25 207 ARG A O 1
ATOM 1483 N N . VAL A 1 208 ? -10.096 -2.687 9.388 1.00 98.25 208 VAL A N 1
ATOM 1484 C CA . VAL A 1 208 ? -9.488 -1.450 8.878 1.00 9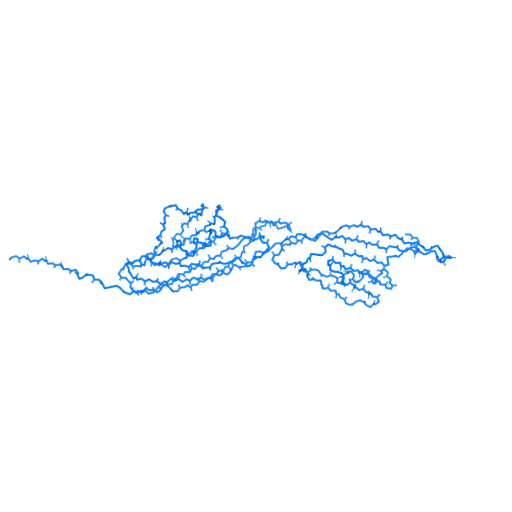8.25 208 VAL A CA 1
ATOM 1485 C C . VAL A 1 208 ? -9.254 -1.622 7.392 1.00 98.25 208 VAL A C 1
ATOM 1487 O O . VAL A 1 208 ? -8.725 -2.652 6.979 1.00 98.25 208 VAL A O 1
ATOM 1490 N N . GLY A 1 209 ? -9.668 -0.627 6.614 1.00 96.81 209 GLY A N 1
ATOM 1491 C CA . GLY A 1 209 ? -9.495 -0.599 5.170 1.00 96.81 209 GLY A CA 1
ATOM 1492 C C . GLY A 1 209 ? -8.574 0.531 4.732 1.00 96.81 209 GLY A C 1
ATOM 1493 O O . GLY A 1 209 ? -8.640 1.638 5.273 1.00 96.81 209 GLY A O 1
ATOM 1494 N N . THR A 1 210 ? -7.752 0.253 3.732 1.00 95.56 210 THR A N 1
ATOM 1495 C CA . THR A 1 210 ? -6.972 1.221 2.958 1.00 95.56 210 THR A CA 1
ATOM 1496 C C . THR A 1 210 ? -7.607 1.428 1.596 1.00 95.56 210 THR A C 1
ATOM 1498 O O . THR A 1 210 ? -8.454 0.650 1.138 1.00 95.56 210 THR A O 1
ATOM 1501 N N . ILE A 1 211 ? -7.231 2.527 0.962 1.00 92.44 211 ILE A N 1
ATOM 1502 C CA . ILE A 1 211 ? -7.701 2.889 -0.359 1.00 92.44 211 ILE A CA 1
ATOM 1503 C C . ILE A 1 211 ? -6.590 3.526 -1.162 1.00 92.44 211 ILE A C 1
ATOM 1505 O O . ILE A 1 211 ? -5.868 4.401 -0.679 1.00 92.44 211 ILE A O 1
ATOM 1509 N N . GLU A 1 212 ? -6.579 3.151 -2.430 1.00 88.94 212 GLU A N 1
ATOM 1510 C CA . GLU A 1 212 ? -5.866 3.861 -3.466 1.00 88.94 212 GLU A CA 1
ATOM 1511 C C . GLU A 1 212 ? -6.876 4.649 -4.294 1.00 88.94 212 GLU A C 1
ATOM 1513 O O . GLU A 1 212 ? -7.772 4.105 -4.957 1.00 88.94 212 GLU A O 1
ATOM 1518 N N . SER A 1 213 ? -6.810 5.968 -4.133 1.00 75.44 213 SER A N 1
ATOM 1519 C CA . SER A 1 213 ? -7.787 6.897 -4.706 1.00 75.44 213 SER A CA 1
ATOM 1520 C C . SER A 1 213 ? -7.253 7.651 -5.922 1.00 75.44 213 SER A C 1
ATOM 1522 O O . SER A 1 213 ? -8.038 8.219 -6.686 1.00 75.44 213 SER A O 1
ATOM 1524 N N . THR A 1 214 ? -5.939 7.612 -6.134 1.00 72.81 214 THR A N 1
ATOM 1525 C CA . THR A 1 214 ? -5.260 8.095 -7.332 1.00 72.81 214 THR A CA 1
ATOM 1526 C C . THR A 1 214 ? -5.189 6.972 -8.354 1.00 72.81 214 THR A C 1
ATOM 1528 O O . THR A 1 214 ? -4.446 6.018 -8.211 1.00 72.81 214 THR A O 1
ATOM 1531 N N . LEU A 1 215 ? -6.011 7.067 -9.397 1.00 70.19 215 LEU A N 1
ATOM 1532 C CA . LEU A 1 215 ? -6.052 6.077 -10.472 1.00 70.19 215 LEU A CA 1
ATOM 1533 C C . LEU A 1 215 ? -5.275 6.628 -11.675 1.00 70.19 215 LEU A C 1
ATOM 1535 O O . LEU A 1 215 ? -5.851 7.262 -12.560 1.00 70.19 215 LEU A O 1
ATOM 1539 N N . SER A 1 216 ? -3.955 6.467 -11.660 1.00 70.12 216 SER A N 1
ATOM 1540 C CA . SER A 1 216 ? -3.024 6.934 -12.702 1.00 70.12 216 SER A CA 1
ATOM 1541 C C . SER A 1 216 ? -2.930 5.960 -13.889 1.00 70.12 216 SER A C 1
ATOM 1543 O O . SER A 1 216 ? -2.899 6.394 -15.039 1.00 70.12 216 SER A O 1
ATOM 1545 N N . GLY A 1 217 ? -3.000 4.651 -13.630 1.00 70.00 217 GLY A N 1
ATOM 1546 C CA . GLY A 1 217 ? -2.790 3.567 -14.600 1.00 70.00 217 GLY A CA 1
ATOM 1547 C C . GLY A 1 217 ? -4.011 3.125 -15.414 1.00 70.00 217 GLY A C 1
ATOM 1548 O O . GLY A 1 217 ? -4.048 1.996 -15.907 1.00 70.00 217 GLY A O 1
ATOM 1549 N N . GLY A 1 218 ? -5.035 3.973 -15.556 1.00 66.19 218 GLY A N 1
ATOM 1550 C CA . GLY A 1 218 ? -6.232 3.668 -16.353 1.00 66.19 218 GLY A CA 1
ATOM 1551 C C . GLY A 1 218 ? -7.321 2.873 -15.625 1.00 66.19 218 GLY A C 1
ATOM 1552 O O . GLY A 1 218 ? -8.233 2.346 -16.269 1.00 66.19 218 GLY A O 1
ATOM 1553 N N . GLN A 1 219 ? -7.270 2.791 -14.294 1.00 75.25 219 GLN A N 1
ATOM 1554 C CA . GLN A 1 219 ? -8.356 2.198 -13.519 1.00 75.25 219 GLN A CA 1
ATOM 1555 C C . GLN A 1 219 ? -9.595 3.091 -13.503 1.00 75.25 219 GLN A C 1
ATOM 1557 O O . GLN A 1 219 ? -9.531 4.318 -13.527 1.00 75.25 219 GLN A O 1
ATOM 1562 N N . VAL A 1 220 ? -10.754 2.439 -13.424 1.00 66.00 220 VAL A N 1
ATOM 1563 C CA . VAL A 1 220 ? -12.073 3.090 -13.436 1.00 66.00 220 VAL A CA 1
ATOM 1564 C C . VAL A 1 220 ? -12.816 2.964 -12.101 1.00 66.00 220 VAL A C 1
ATOM 1566 O O . VAL A 1 220 ? -13.955 3.412 -11.990 1.00 66.00 220 VAL A O 1
ATOM 1569 N N . ALA A 1 221 ? -12.199 2.345 -11.090 1.00 76.00 221 ALA A N 1
ATOM 1570 C CA . ALA A 1 221 ? -12.791 2.118 -9.777 1.00 76.00 221 ALA A CA 1
ATOM 1571 C C . ALA A 1 221 ? -11.767 2.329 -8.657 1.00 76.00 221 ALA A C 1
ATOM 1573 O O . ALA A 1 221 ? -10.590 2.026 -8.830 1.00 76.00 221 ALA A O 1
ATOM 1574 N N . LEU A 1 222 ? -12.249 2.816 -7.509 1.00 76.50 222 LEU A N 1
ATOM 1575 C CA . LEU A 1 222 ? -11.467 2.911 -6.277 1.00 76.50 222 LEU A CA 1
ATOM 1576 C C . LEU A 1 222 ? -11.045 1.515 -5.823 1.00 76.50 222 LEU A C 1
ATOM 1578 O O . LEU A 1 222 ? -11.892 0.622 -5.713 1.00 76.50 222 LEU A O 1
ATOM 1582 N N . LEU A 1 223 ? -9.764 1.356 -5.516 1.00 83.50 223 LEU A N 1
ATOM 1583 C CA . LEU A 1 223 ? -9.199 0.090 -5.075 1.00 83.50 223 LEU A CA 1
ATOM 1584 C C . LEU A 1 223 ? -9.076 0.108 -3.562 1.00 83.50 223 LEU A C 1
ATOM 1586 O O . LEU A 1 223 ? -8.629 1.092 -2.984 1.00 83.50 223 LEU A O 1
ATOM 1590 N N . ARG A 1 224 ? -9.542 -0.960 -2.922 1.00 91.38 224 ARG A N 1
ATOM 1591 C CA . ARG A 1 224 ? -9.563 -1.088 -1.468 1.00 91.38 224 ARG A CA 1
ATOM 1592 C C . ARG A 1 224 ? -9.026 -2.435 -1.064 1.00 91.38 224 ARG A C 1
ATOM 1594 O O . ARG A 1 224 ? -9.296 -3.434 -1.732 1.00 91.38 224 ARG A O 1
ATOM 1601 N N . ASN A 1 225 ? -8.367 -2.444 0.078 1.00 93.94 225 ASN A N 1
ATOM 1602 C CA . ASN A 1 225 ? -7.968 -3.658 0.751 1.00 93.94 225 ASN A CA 1
ATOM 1603 C C . ASN A 1 225 ? -8.184 -3.484 2.251 1.00 93.94 225 ASN A C 1
ATOM 1605 O O . ASN A 1 225 ? -8.240 -2.363 2.753 1.00 93.94 225 ASN A O 1
ATOM 1609 N N . GLU A 1 226 ? -8.399 -4.575 2.969 1.00 96.88 226 GLU A N 1
ATOM 1610 C CA . GLU A 1 226 ? -8.792 -4.503 4.371 1.00 96.88 226 GLU A CA 1
ATOM 1611 C C . GLU A 1 226 ? -8.271 -5.686 5.173 1.00 96.88 226 GLU A C 1
ATOM 1613 O O . GLU A 1 226 ? -8.112 -6.796 4.668 1.00 96.88 226 GLU A O 1
ATOM 1618 N N . THR A 1 227 ? -8.063 -5.440 6.461 1.00 97.94 227 THR A N 1
ATOM 1619 C CA . THR A 1 227 ? -7.693 -6.460 7.437 1.00 97.94 227 THR A CA 1
ATOM 1620 C C . THR A 1 227 ? -8.716 -6.460 8.555 1.00 97.94 227 THR A C 1
ATOM 1622 O O . THR A 1 227 ? -9.094 -5.405 9.070 1.00 97.94 227 THR A O 1
ATOM 1625 N N . SER A 1 228 ? -9.156 -7.653 8.954 1.00 97.44 228 SER A N 1
ATOM 1626 C CA . SER A 1 228 ? -10.060 -7.840 10.084 1.00 97.44 228 SER A CA 1
ATOM 1627 C C . SER A 1 228 ? -9.420 -8.696 11.168 1.00 97.44 228 SER A C 1
ATOM 1629 O O . SER A 1 228 ? -8.735 -9.676 10.882 1.00 97.44 228 SER A O 1
ATOM 1631 N N . THR A 1 229 ? -9.657 -8.320 12.421 1.00 96.38 229 THR A N 1
ATOM 1632 C CA . THR A 1 229 ? -9.243 -9.076 13.599 1.00 96.38 229 THR A CA 1
ATOM 1633 C C . THR A 1 229 ? -10.356 -9.074 14.638 1.00 96.38 229 THR A C 1
ATOM 1635 O O . THR A 1 229 ? -11.059 -8.076 14.813 1.00 96.38 229 THR A O 1
ATOM 1638 N N . THR A 1 230 ? -10.522 -10.193 15.334 1.00 97.00 230 THR A N 1
ATOM 1639 C CA . THR A 1 230 ? -11.427 -10.304 16.478 1.00 97.00 230 THR A CA 1
ATOM 1640 C C . THR A 1 230 ? -10.588 -10.404 17.737 1.00 97.00 230 THR A C 1
ATOM 1642 O O . THR A 1 230 ? -9.700 -11.250 17.827 1.00 97.00 230 THR A O 1
ATOM 1645 N N . ILE A 1 231 ? -10.882 -9.544 18.705 1.00 95.62 231 ILE A N 1
ATOM 1646 C CA . ILE A 1 231 ? -10.197 -9.503 19.995 1.00 95.62 231 ILE A CA 1
ATOM 1647 C C . ILE A 1 231 ? -11.190 -9.784 21.111 1.00 95.62 231 ILE A C 1
ATOM 1649 O O . ILE A 1 231 ? -12.362 -9.412 21.016 1.00 95.62 231 ILE A O 1
ATOM 1653 N N . THR A 1 232 ? -10.711 -10.430 22.165 1.00 96.50 232 THR A N 1
ATOM 1654 C CA . THR A 1 232 ? -11.457 -10.602 23.409 1.00 96.50 232 THR A CA 1
ATOM 1655 C C . THR A 1 232 ? -11.145 -9.418 24.314 1.00 96.50 232 THR A C 1
ATOM 1657 O O . THR A 1 232 ? -9.979 -9.136 24.591 1.00 96.50 232 THR A O 1
ATOM 1660 N N . ALA A 1 233 ? -12.180 -8.689 24.718 1.00 95.06 233 ALA A N 1
ATOM 1661 C CA . ALA A 1 233 ? -12.077 -7.667 25.740 1.00 95.06 233 ALA A CA 1
ATOM 1662 C C . ALA A 1 233 ? -12.148 -8.341 27.111 1.00 95.06 233 ALA A C 1
ATOM 1664 O O . ALA A 1 233 ? -13.170 -8.942 27.439 1.00 95.06 233 ALA A O 1
ATOM 1665 N N . GLU A 1 234 ? -11.065 -8.235 27.880 1.00 95.06 234 GLU A N 1
ATOM 1666 C CA . GLU A 1 234 ? -10.979 -8.810 29.223 1.00 95.06 234 GLU A CA 1
ATOM 1667 C C . GLU A 1 234 ? -11.665 -7.894 30.244 1.00 95.06 234 GLU A C 1
ATOM 1669 O O . GLU A 1 234 ? -11.242 -6.744 30.450 1.00 95.06 234 GLU A O 1
ATOM 1674 N N . VAL A 1 235 ? -12.705 -8.399 30.904 1.00 93.69 235 VAL A N 1
ATOM 1675 C CA . VAL A 1 235 ? -13.478 -7.663 31.908 1.00 93.69 235 VAL A CA 1
ATOM 1676 C C . VAL A 1 235 ? -13.155 -8.215 33.291 1.00 93.69 235 VAL A C 1
ATOM 1678 O O . VAL A 1 235 ? -13.440 -9.360 33.617 1.00 93.69 235 VAL A O 1
ATOM 1681 N N . ARG A 1 236 ? -12.518 -7.397 34.133 1.00 90.56 236 ARG A N 1
ATOM 1682 C CA . ARG A 1 236 ? -12.227 -7.779 35.519 1.00 90.56 236 ARG A CA 1
ATOM 1683 C C . ARG A 1 236 ? -13.406 -7.412 36.427 1.00 90.56 236 ARG A C 1
ATOM 1685 O O . ARG A 1 236 ? -13.834 -6.258 36.371 1.00 90.56 236 ARG A O 1
ATOM 1692 N N . PRO A 1 237 ? -13.866 -8.323 37.299 1.00 86.44 237 PRO A N 1
ATOM 1693 C CA . PRO A 1 237 ? -14.992 -8.053 38.184 1.00 86.44 237 PRO A CA 1
ATOM 1694 C C . PRO A 1 237 ? -14.673 -6.951 39.204 1.00 86.44 237 PRO A C 1
ATOM 1696 O O . PRO A 1 237 ? -13.525 -6.780 39.637 1.00 86.44 237 PRO A O 1
ATOM 1699 N N . VAL A 1 238 ? -15.711 -6.235 39.616 1.00 85.31 238 VAL A N 1
ATOM 1700 C CA . VAL A 1 238 ? -15.753 -5.198 40.642 1.00 85.31 238 VAL A CA 1
ATOM 1701 C C . VAL A 1 238 ? -16.772 -5.633 41.694 1.00 85.31 238 VAL A C 1
ATOM 1703 O O . VAL A 1 238 ? -17.786 -6.252 41.419 1.00 85.31 238 VAL A O 1
ATOM 1706 N N . VAL A 1 239 ? -16.477 -5.371 42.967 1.00 81.25 239 VAL A N 1
ATOM 1707 C CA . VAL A 1 239 ? -17.404 -5.748 44.040 1.00 81.25 239 VAL A CA 1
ATOM 1708 C C . VAL A 1 239 ? -18.572 -4.767 44.081 1.00 81.25 239 VAL A C 1
ATOM 1710 O O . VAL A 1 239 ? -18.375 -3.593 44.406 1.00 81.25 239 VAL A O 1
ATOM 1713 N N . ASP A 1 240 ? -19.780 -5.277 43.860 1.00 74.88 240 ASP A N 1
ATOM 1714 C CA . ASP A 1 240 ? -21.014 -4.507 43.990 1.00 74.88 240 ASP A CA 1
ATOM 1715 C C . ASP A 1 240 ? -21.306 -4.081 45.430 1.00 74.88 240 ASP A C 1
ATOM 1717 O O . ASP A 1 240 ? -21.099 -4.818 46.404 1.00 74.88 240 ASP A O 1
ATOM 1721 N N . THR A 1 241 ? -21.882 -2.887 45.579 1.00 74.31 241 THR A N 1
ATOM 1722 C CA . THR A 1 241 ? -22.453 -2.479 46.870 1.00 74.31 241 THR A CA 1
ATOM 1723 C C . THR A 1 241 ? -23.746 -3.253 47.161 1.00 74.31 241 THR A C 1
ATOM 1725 O O . THR A 1 241 ? -24.653 -3.256 46.330 1.00 74.31 241 THR A O 1
ATOM 1728 N N . PRO A 1 242 ? -23.899 -3.878 48.347 1.00 73.44 242 PRO A N 1
ATOM 1729 C CA . PRO A 1 242 ? -25.124 -4.595 48.690 1.00 73.44 242 PRO A CA 1
ATOM 1730 C C . PRO A 1 242 ? -26.348 -3.668 48.687 1.00 73.44 242 PRO A C 1
ATOM 1732 O O . PRO A 1 242 ? -26.377 -2.668 49.408 1.00 73.44 242 PRO A O 1
ATOM 1735 N N . ALA A 1 243 ? -27.396 -4.023 47.941 1.00 70.38 243 ALA A N 1
ATOM 1736 C CA . ALA A 1 243 ? -28.673 -3.318 48.002 1.00 70.38 243 ALA A CA 1
ATOM 1737 C C . ALA A 1 243 ? -29.392 -3.629 49.330 1.00 70.38 243 ALA A C 1
ATOM 1739 O O . ALA A 1 243 ? -29.928 -4.722 49.522 1.00 70.38 243 ALA A O 1
ATOM 1740 N N . ILE A 1 244 ? -29.422 -2.673 50.269 1.00 64.19 244 ILE A N 1
ATOM 1741 C CA . ILE A 1 244 ? -30.233 -2.795 51.490 1.00 64.19 244 ILE A CA 1
ATOM 1742 C C . ILE A 1 244 ? -31.650 -2.302 51.200 1.00 64.19 244 ILE A C 1
ATOM 1744 O O . ILE A 1 244 ? -31.960 -1.119 51.324 1.00 64.19 244 ILE A O 1
ATOM 1748 N N . ASN A 1 245 ? -32.532 -3.237 50.859 1.00 59.00 245 ASN A N 1
ATOM 1749 C CA . ASN A 1 245 ? -33.967 -2.990 50.765 1.00 59.00 245 ASN A CA 1
ATOM 1750 C C . ASN A 1 245 ? -34.599 -3.191 52.150 1.00 59.00 245 ASN A C 1
ATOM 1752 O O . ASN A 1 245 ? -35.137 -4.257 52.445 1.00 59.00 245 ASN A O 1
ATOM 1756 N N . SER A 1 246 ? -34.507 -2.198 53.037 1.00 55.25 246 SER A N 1
ATOM 1757 C CA . SER A 1 246 ? -35.226 -2.239 54.314 1.00 55.25 246 SER A CA 1
ATOM 1758 C C . SER A 1 246 ? -36.631 -1.654 54.158 1.00 55.25 246 SER A C 1
ATOM 1760 O O . SER A 1 246 ? -36.838 -0.445 54.186 1.00 55.25 246 SER A O 1
ATOM 1762 N N . THR A 1 247 ? -37.637 -2.521 54.047 1.00 54.97 247 THR A N 1
ATOM 1763 C CA . THR A 1 247 ? -39.013 -2.160 54.410 1.00 54.97 247 THR A CA 1
ATOM 1764 C C . THR A 1 247 ? -39.359 -2.856 55.718 1.00 54.97 247 THR A C 1
ATOM 1766 O O . THR A 1 247 ? -39.728 -4.028 55.721 1.00 54.97 247 THR A O 1
ATOM 1769 N N . SER A 1 248 ? -39.234 -2.138 56.833 1.00 58.53 248 SER A N 1
ATOM 1770 C CA . SER A 1 248 ? -39.858 -2.544 58.094 1.00 58.53 248 SER A CA 1
ATOM 1771 C C . SER A 1 248 ? -41.220 -1.866 58.190 1.00 58.53 248 SER A C 1
ATOM 1773 O O . SER A 1 248 ? -41.294 -0.643 58.292 1.00 58.53 248 SER A O 1
ATOM 1775 N N . THR A 1 249 ? -42.296 -2.646 58.156 1.00 63.94 249 THR A N 1
ATOM 1776 C CA . THR A 1 249 ? -43.614 -2.200 58.627 1.00 63.94 249 THR A CA 1
ATOM 1777 C C . THR A 1 249 ? -43.775 -2.609 60.089 1.00 63.94 249 THR A C 1
ATOM 1779 O O . THR A 1 249 ? -43.371 -3.715 60.449 1.00 63.94 249 THR A O 1
ATOM 1782 N N . VAL A 1 250 ? -44.311 -1.698 60.908 1.00 60.56 250 VAL A N 1
ATOM 1783 C CA . VAL A 1 250 ? -44.573 -1.879 62.351 1.00 60.56 250 VAL A CA 1
ATOM 1784 C C . VAL A 1 250 ? -45.645 -2.937 62.589 1.00 60.56 250 VAL A C 1
ATOM 1786 O O . VAL A 1 250 ? -46.625 -2.942 61.810 1.00 60.56 250 VAL A O 1
#

Nearest PDB structures (foldseek):
  4g1m-assembly1_A  TM=3.587E-01  e=8.466E-05  Homo sapiens
  7a0h-assembly1_B  TM=6.828E-01  e=2.291E+00  Plasmodium berghei ANKA
  6bnt-assembly1_A  TM=3.393E-01  e=1.491E+00  Homo sapiens
  6cb8-assembly1_A  TM=2.056E-01  e=1.339E+00  Mus musculus

Secondary structure (DSSP, 8-state):
--TTEEEEEEEEE-PPTTPEEE----TTEEEE--STTEEEEEESSHHHHHHHHTT-EEEPPTT----EEEEEEEEEEEE-TT-TT-EEEEEEEEEEEEPP---PPPPEEEEEEEEETTSPEEEEEEEE---SSS-EEEEEEEEEPPTT-EEE--SS-GGG-EEEEETTEEEEE-TT--HHHHHHHHHHS-EEEPPTT----EEEEEEEEEEE----SS--S-EEEEEEEEEEEEEE--PPPP--------

pLDDT: mean 90.96, std 9.83, range [49.41, 98.5]

Radius of gyration: 31.54 Å; Cα contacts (8 Å, |Δi|>4): 580; chains: 1; bounding box: 80×33×114 Å

Solvent-accessible surface area (backbone atoms only — not comparable to full-atom values): 13861 Å² total; per-residue (Å²): 126,72,89,42,61,39,53,51,34,40,36,39,31,58,49,60,84,73,40,48,77,47,68,57,92,44,88,62,40,46,79,45,63,89,49,88,41,34,40,40,36,29,36,82,39,44,70,36,32,53,55,37,58,74,38,56,44,76,43,70,31,84,64,54,34,70,59,43,58,30,37,38,37,40,30,36,34,37,44,42,93,90,39,80,88,53,56,50,75,52,74,47,77,51,74,50,75,45,70,26,68,57,74,38,51,50,30,49,72,49,66,50,31,59,40,44,36,93,40,71,23,47,40,31,32,51,62,43,77,64,52,81,75,68,65,54,44,72,53,35,43,33,40,39,48,45,91,68,46,44,78,54,66,69,98,68,57,70,65,52,36,41,79,50,74,60,88,59,33,40,39,35,29,34,73,73,30,52,71,70,56,41,42,51,38,40,39,68,56,38,25,30,35,61,39,81,96,40,49,71,62,45,62,37,38,40,36,36,28,21,28,27,79,70,64,77,34,76,58,90,68,80,34,65,22,60,32,74,48,74,40,66,32,45,36,37,76,67,88,76,80,82,84,82,84,83,82,84,79,134

Mean predicted aligned error: 7.76 Å

Foldseek 3Di:
DPPQKFWFKKKKAQQDPQKDKDWDDQPQKDWDPPDPRMIMIGGPGRVSSVVRVVRIDIDHHPLDQDKTKMKMKIKMWGADPVDRVPIDIDIDIDIDIDGGFDAADAKDWDWAWEDAAPDWIDIAIAIGGPRDVPLKDWAKKKKQDDPQKDKDAPPDDPQQWDWDDDPRMIIIGCGRNDRVRVRVCNGGGITMRHHHQDQDKDKMKMKIKMWRPDGRRPDDDIHMHMDMDIDIHGYHYDDDDDDPPDDDDD

Sequence (250 aa):
GDTSEEITQVRITGIPAGATIAAGTVPGATIDQSVPGQITVTGTSEAVIRSALNTLTIVPPQHSDTDITLGVAVTVRDNDPNNVAHTTSQTFNGTHTITVAAVADAPTVSATASGTEDNPIPLAITAGLVDTDGSETYDFAEITLPTGVTLNLPGVLPNGILMTTAGNVVTFRPGTATTAQFEAFLSTGIRMNPPLDSDVDFNVTVRVGTIESTLSGGQVALLRNETSTTITAEVRPVVDTPAINSTSTV